Protein AF-A0A2V9QEN9-F1 (afdb_monomer)

Foldseek 3Di:
DLLPLVCLQCCVPQVDSPLQSCCCPVVVDHPPDADDPVCQVVLVVCVVVVHDCVSCPSVVVRVVVSVVSSVVVSVSLVVCLVPVVPDDLQLSNLLSNLVVCVVVVVLVSSLVSLVSSLVSDDDPVSNLVSLLVNLVSCVVVVNNVSNLVSLVVNAAPDPSNLVSLVVNLVCCVPPVVNLVVSLVSLVVSLVRLVVCVVVVVDDPVVSVVSNVVSVVSNVVSVVVVVVVVVVVVVVVVVD

Secondary structure (DSSP, 8-state):
--HHHHHHHHHHHHS---HHHHIIIII-----S---GGGHHHHHHHHHTT--GGGGHHHHHHHHHHHHHHHHHHHHHHHHHHSGGG--S-HHHHHHHHHHHHHTT-HHHHHHHHHHHHHT---HHHHHHHHHHHHHHHHHHT-HHHHHHHHHHT-SSSHHHHHHHHHHHHHIIIII--HHHHHHHHHHHHHHHHHHHHHT-S-HHHHHHHHHHHHHHHHHHHHHHHHHHHHHHHHHT--

Radius of gyration: 26.68 Å; Cα contacts (8 Å, |Δi|>4): 229; chains: 1; bounding box: 71×38×79 Å

pLDDT: mean 90.36, std 11.1, range [43.31, 98.31]

Solvent-accessible surface area (backbone atoms only — not comparable to full-atom values): 13056 Å² total; per-residue (Å²): 121,82,57,57,63,53,40,63,32,41,28,88,73,61,73,53,67,51,69,68,56,42,33,36,77,75,71,67,45,82,81,76,90,70,78,60,72,85,49,48,63,56,48,51,51,43,36,76,74,72,41,66,70,74,65,43,50,62,54,52,51,50,51,51,50,48,54,51,50,51,53,52,51,48,51,50,52,52,50,48,67,72,45,54,89,75,53,74,76,53,19,56,56,37,42,18,49,16,53,51,31,44,76,71,64,40,51,72,61,14,42,55,28,31,54,53,12,55,75,47,61,47,61,69,72,56,34,52,54,41,46,55,51,40,24,52,51,29,46,74,72,66,39,50,67,64,18,46,55,46,27,64,75,40,51,58,96,42,77,65,9,52,54,20,36,53,51,49,23,49,38,24,48,69,71,74,61,36,52,68,61,16,46,51,38,43,48,52,50,51,51,48,52,53,50,33,51,75,76,61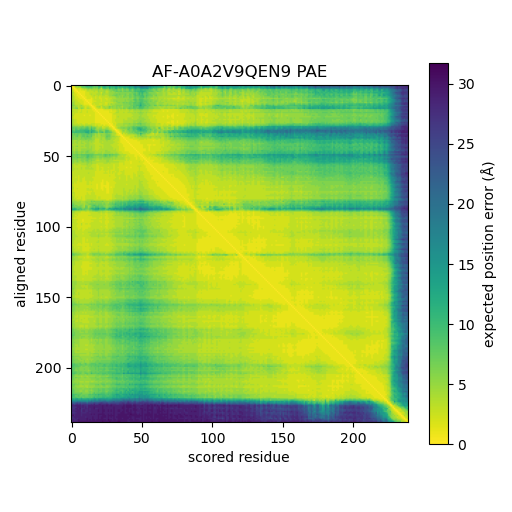,80,42,58,72,66,65,48,52,58,54,48,57,53,44,51,56,50,48,57,53,48,52,56,60,60,52,49,60,56,53,54,54,52,54,58,62,75,74,109

Structure (mmCIF, N/CA/C/O backbone):
data_AF-A0A2V9QEN9-F1
#
_entry.id   AF-A0A2V9QEN9-F1
#
loop_
_atom_site.group_PDB
_atom_site.id
_atom_site.type_symbol
_atom_site.label_atom_id
_atom_site.label_alt_id
_atom_site.label_comp_id
_atom_site.label_asym_id
_atom_site.label_entity_id
_atom_site.label_seq_id
_atom_site.pdbx_PDB_ins_code
_atom_site.Cartn_x
_atom_site.Cartn_y
_atom_site.Cartn_z
_atom_site.occupancy
_atom_site.B_iso_or_equiv
_atom_site.auth_seq_id
_atom_site.auth_comp_id
_atom_site.auth_asym_id
_atom_site.auth_atom_id
_atom_site.pdbx_PDB_model_num
ATOM 1 N N . ASP A 1 1 ? 5.363 10.333 -16.452 1.00 66.06 1 ASP A N 1
ATOM 2 C CA . ASP A 1 1 ? 6.230 9.177 -16.144 1.00 66.06 1 ASP A CA 1
ATOM 3 C C . ASP A 1 1 ? 5.424 7.886 -16.320 1.00 66.06 1 ASP A C 1
ATOM 5 O O . ASP A 1 1 ? 4.530 7.631 -15.518 1.00 66.06 1 ASP A O 1
ATOM 9 N N . PHE A 1 2 ? 5.704 7.109 -17.376 1.00 69.75 2 PHE A N 1
ATOM 10 C CA . PHE A 1 2 ? 5.068 5.804 -17.638 1.00 69.75 2 PHE A CA 1
ATOM 11 C C . PHE A 1 2 ? 5.650 4.663 -16.788 1.00 69.75 2 PHE A C 1
ATOM 13 O O . PHE A 1 2 ? 5.010 3.625 -16.641 1.00 69.75 2 PHE A O 1
ATOM 20 N N . LEU A 1 3 ? 6.820 4.851 -16.164 1.00 78.81 3 LEU A N 1
ATOM 21 C CA . LEU A 1 3 ? 7.368 3.872 -15.223 1.00 78.81 3 LEU A CA 1
ATOM 22 C C . LEU A 1 3 ? 6.606 3.890 -13.908 1.00 78.81 3 LEU A C 1
ATOM 24 O O . LEU A 1 3 ? 6.498 2.855 -13.264 1.00 78.81 3 LEU A O 1
ATOM 28 N N . HIS A 1 4 ? 6.066 5.034 -13.487 1.00 81.75 4 HIS A N 1
ATOM 29 C CA . HIS A 1 4 ? 5.450 5.166 -12.167 1.00 81.75 4 HIS A CA 1
ATOM 30 C C . HIS A 1 4 ? 4.358 4.105 -11.869 1.00 81.75 4 HIS A C 1
ATOM 32 O O . HIS A 1 4 ? 4.410 3.507 -10.788 1.00 81.75 4 HIS A O 1
ATOM 38 N N . PRO A 1 5 ? 3.414 3.785 -12.780 1.00 80.69 5 PRO A N 1
ATOM 39 C CA . PRO A 1 5 ? 2.504 2.647 -12.611 1.00 80.69 5 PRO A CA 1
ATOM 40 C C . PRO A 1 5 ? 3.223 1.297 -12.468 1.00 80.69 5 PRO A C 1
ATOM 42 O O . PRO A 1 5 ? 2.921 0.555 -11.537 1.00 80.69 5 PRO A O 1
ATOM 45 N N . ALA A 1 6 ? 4.224 1.017 -13.310 1.00 85.31 6 ALA A N 1
ATOM 46 C CA . ALA A 1 6 ? 5.015 -0.215 -13.253 1.00 85.31 6 ALA A CA 1
ATOM 47 C C . ALA A 1 6 ? 5.768 -0.358 -11.920 1.00 85.31 6 ALA A C 1
ATOM 49 O O . ALA A 1 6 ? 5.744 -1.417 -11.294 1.00 85.31 6 ALA A O 1
ATOM 50 N N . ARG A 1 7 ? 6.374 0.732 -11.423 1.00 84.19 7 ARG A N 1
ATOM 51 C CA . ARG A 1 7 ? 7.054 0.750 -10.118 1.00 84.19 7 ARG A CA 1
ATOM 52 C C . ARG A 1 7 ? 6.078 0.442 -8.989 1.00 84.19 7 ARG A C 1
ATOM 54 O O . ARG A 1 7 ? 6.399 -0.323 -8.088 1.00 84.19 7 ARG A O 1
ATOM 61 N N . ASN A 1 8 ? 4.885 1.031 -9.026 1.00 80.00 8 ASN A N 1
ATOM 62 C CA . ASN A 1 8 ? 3.869 0.766 -8.011 1.00 80.00 8 ASN A CA 1
ATOM 63 C C . ASN A 1 8 ? 3.384 -0.684 -8.041 1.00 80.00 8 ASN A C 1
ATOM 65 O O . ASN A 1 8 ? 3.059 -1.220 -6.987 1.00 80.00 8 ASN A O 1
ATOM 69 N N . LEU A 1 9 ? 3.345 -1.313 -9.212 1.00 87.88 9 LEU A N 1
ATOM 70 C CA . LEU A 1 9 ? 2.851 -2.675 -9.363 1.00 87.88 9 LEU A CA 1
ATOM 71 C C . LEU A 1 9 ? 3.910 -3.703 -8.935 1.00 87.88 9 LEU A C 1
ATOM 73 O O . LEU A 1 9 ? 3.655 -4.505 -8.042 1.00 87.88 9 LEU A O 1
ATOM 77 N N . TRP A 1 10 ? 5.124 -3.623 -9.486 1.00 90.50 10 TRP A N 1
ATOM 78 C CA . TRP A 1 10 ? 6.109 -4.706 -9.373 1.00 90.50 10 TRP A CA 1
ATOM 79 C C . TRP A 1 10 ? 7.273 -4.457 -8.410 1.00 90.50 10 TRP A C 1
ATOM 81 O O . TRP A 1 10 ? 8.019 -5.394 -8.136 1.00 90.50 10 TRP A O 1
ATOM 91 N N . ARG A 1 11 ? 7.445 -3.257 -7.830 1.00 89.44 11 ARG A N 1
ATOM 92 C CA . ARG A 1 11 ? 8.584 -2.982 -6.921 1.00 89.44 11 ARG A CA 1
ATOM 93 C C . ARG A 1 11 ? 8.685 -3.970 -5.761 1.00 89.44 11 ARG A C 1
ATOM 95 O O . ARG A 1 11 ? 9.787 -4.367 -5.409 1.00 89.44 11 ARG A O 1
ATOM 102 N N . LEU A 1 12 ? 7.556 -4.336 -5.152 1.00 87.19 12 LEU A N 1
ATOM 103 C CA . LEU A 1 12 ? 7.544 -5.267 -4.017 1.00 87.19 12 LEU A CA 1
ATOM 104 C C . LEU A 1 12 ? 7.879 -6.703 -4.434 1.00 87.19 12 LEU A C 1
ATOM 106 O O . LEU A 1 12 ? 8.408 -7.452 -3.625 1.00 87.19 12 LEU A O 1
ATOM 110 N N . ARG A 1 13 ? 7.594 -7.063 -5.689 1.00 86.50 13 ARG A N 1
ATOM 111 C CA . ARG A 1 13 ? 7.860 -8.389 -6.251 1.00 86.50 13 ARG A CA 1
ATOM 112 C C . ARG A 1 13 ? 9.299 -8.532 -6.749 1.00 86.50 13 ARG A C 1
ATOM 114 O O . ARG A 1 13 ? 9.907 -9.570 -6.539 1.00 86.50 13 ARG A O 1
ATOM 121 N N . LEU A 1 14 ? 9.832 -7.506 -7.413 1.00 88.00 14 LEU A N 1
ATOM 122 C CA . LEU A 1 14 ? 11.117 -7.578 -8.121 1.00 88.00 14 LEU A CA 1
ATOM 123 C C . LEU A 1 14 ? 12.277 -6.904 -7.375 1.00 88.00 14 LEU A C 1
ATOM 125 O O . LEU A 1 14 ? 13.433 -7.109 -7.731 1.00 88.00 14 LEU A O 1
ATOM 129 N N . GLY A 1 15 ? 12.000 -6.043 -6.389 1.00 85.69 15 GLY A N 1
ATOM 130 C CA . GLY A 1 15 ? 12.999 -5.241 -5.668 1.00 85.69 15 GLY A CA 1
ATOM 131 C C . GLY A 1 15 ? 13.594 -4.091 -6.495 1.00 85.69 15 GLY A C 1
ATOM 132 O O . GLY A 1 15 ? 13.713 -2.967 -6.003 1.00 85.69 15 GLY A O 1
ATOM 133 N N . SER A 1 16 ? 13.902 -4.338 -7.770 1.00 85.12 16 SER A N 1
ATOM 134 C CA . SER A 1 16 ? 14.355 -3.348 -8.746 1.00 85.12 16 SER A CA 1
ATOM 135 C C . SER A 1 16 ? 13.215 -2.861 -9.639 1.00 85.12 16 SER A C 1
ATOM 137 O O . SER A 1 16 ? 12.301 -3.596 -9.999 1.00 85.12 16 SER A O 1
ATOM 139 N N . VAL A 1 17 ? 13.295 -1.587 -10.013 1.00 85.44 17 VAL A N 1
ATOM 140 C CA . VAL A 1 17 ? 12.342 -0.897 -10.897 1.00 85.44 17 VAL A CA 1
ATOM 141 C C . VAL A 1 17 ? 13.044 -0.173 -12.046 1.00 85.44 17 VAL A C 1
ATOM 143 O O . VAL A 1 17 ? 12.523 0.800 -12.600 1.00 85.44 17 VAL A O 1
ATOM 146 N N . ARG A 1 18 ? 14.267 -0.612 -12.362 1.00 88.81 18 ARG A N 1
ATOM 147 C CA . ARG A 1 18 ? 14.958 -0.214 -13.590 1.00 88.81 18 ARG A CA 1
ATOM 148 C C . ARG A 1 18 ? 14.179 -0.779 -14.776 1.00 88.81 18 ARG A C 1
ATOM 150 O O . ARG A 1 18 ? 13.649 -1.883 -14.673 1.00 88.81 18 ARG A O 1
ATOM 157 N N . LEU A 1 19 ? 14.101 -0.026 -15.873 1.00 89.94 19 LEU A N 1
ATOM 158 C CA . LEU A 1 19 ? 13.325 -0.434 -17.046 1.00 89.94 19 LEU A CA 1
ATOM 159 C C . LEU A 1 19 ? 13.796 -1.795 -17.579 1.00 89.94 19 LEU A C 1
ATOM 161 O O . LEU A 1 19 ? 12.969 -2.683 -17.733 1.00 89.94 19 LEU A O 1
ATOM 165 N N . SER A 1 20 ? 15.111 -1.997 -17.682 1.00 88.94 20 SER A N 1
ATOM 166 C CA . SER A 1 20 ? 15.713 -3.273 -18.087 1.00 88.94 20 SER A CA 1
ATOM 167 C C . SER A 1 20 ? 15.327 -4.456 -17.192 1.00 88.94 20 SER A C 1
ATOM 169 O O . SER A 1 20 ? 15.066 -5.551 -17.682 1.00 88.94 20 SER A O 1
ATOM 171 N N . GLU A 1 21 ? 15.244 -4.250 -15.875 1.00 90.44 21 GLU A N 1
ATOM 172 C CA . GLU A 1 21 ? 14.831 -5.303 -14.937 1.00 90.44 21 GLU A CA 1
ATOM 173 C C . GLU A 1 21 ? 13.336 -5.607 -15.049 1.00 90.44 21 GLU A C 1
ATOM 175 O O . GLU A 1 21 ? 12.937 -6.769 -14.971 1.00 90.44 21 GLU A O 1
ATOM 180 N N . LEU A 1 22 ? 12.508 -4.582 -15.262 1.00 92.00 22 LEU A N 1
ATOM 181 C CA . LEU A 1 22 ? 11.081 -4.764 -15.521 1.00 92.00 22 LEU A CA 1
ATOM 182 C C . LEU A 1 22 ? 10.863 -5.517 -16.832 1.00 92.00 22 LEU A C 1
ATOM 184 O O . LEU A 1 22 ? 10.073 -6.448 -16.876 1.00 92.00 22 LEU A O 1
ATOM 188 N N . GLU A 1 23 ? 11.582 -5.167 -17.887 1.00 93.00 23 GLU A N 1
ATOM 189 C CA . GLU A 1 23 ? 11.502 -5.851 -19.175 1.00 93.00 23 GLU A CA 1
ATOM 190 C C . GLU A 1 23 ? 11.910 -7.314 -19.085 1.00 93.00 23 GLU A C 1
ATOM 192 O O . GLU A 1 23 ? 11.173 -8.174 -19.566 1.00 93.00 23 GLU A O 1
ATOM 197 N N . ARG A 1 24 ? 13.010 -7.618 -18.391 1.00 92.25 24 ARG A N 1
ATOM 198 C CA . ARG A 1 24 ? 13.452 -9.000 -18.189 1.00 92.25 24 ARG A CA 1
ATOM 199 C C . ARG A 1 24 ? 12.407 -9.835 -17.459 1.00 92.25 24 ARG A C 1
ATOM 201 O O . ARG A 1 24 ? 12.068 -10.921 -17.912 1.00 92.25 24 ARG A O 1
ATOM 208 N N . HIS A 1 25 ? 11.878 -9.334 -16.346 1.00 91.12 25 HIS A N 1
ATOM 209 C CA . HIS A 1 25 ? 11.022 -10.137 -15.468 1.00 91.12 25 HIS A CA 1
ATOM 210 C C . HIS A 1 25 ? 9.533 -10.093 -15.827 1.00 91.12 25 HIS A C 1
ATOM 212 O O . HIS A 1 25 ? 8.798 -11.016 -15.483 1.00 91.12 25 HIS A O 1
ATOM 218 N N . VAL A 1 26 ? 9.069 -9.028 -16.485 1.00 91.44 26 VAL A N 1
ATOM 219 C CA . VAL A 1 26 ? 7.651 -8.836 -16.837 1.00 91.44 26 VAL A CA 1
ATOM 220 C C . VAL A 1 26 ? 7.387 -9.162 -18.303 1.00 91.44 26 VAL A C 1
ATOM 222 O O . VAL A 1 26 ? 6.338 -9.726 -18.610 1.00 91.44 26 VAL A O 1
ATOM 225 N N . LEU A 1 27 ? 8.305 -8.802 -19.206 1.00 92.31 27 LEU A N 1
ATOM 226 C CA . LEU A 1 27 ? 8.155 -9.019 -20.651 1.00 92.31 27 LEU A CA 1
ATOM 227 C C . LEU A 1 27 ? 9.007 -10.184 -21.178 1.00 92.31 27 LEU A C 1
ATOM 229 O O . LEU A 1 27 ? 8.802 -10.610 -22.312 1.00 92.31 27 LEU A O 1
ATOM 233 N N . GLY A 1 28 ? 9.944 -10.705 -20.379 1.00 92.94 28 GLY A N 1
ATOM 234 C CA . GLY A 1 28 ? 10.870 -11.757 -20.804 1.00 92.94 28 GLY A CA 1
ATOM 235 C C . GLY A 1 28 ? 11.947 -11.269 -21.775 1.00 92.94 28 GLY A C 1
ATOM 236 O O . GLY A 1 28 ? 12.515 -12.075 -22.504 1.00 92.94 28 GLY A O 1
ATOM 237 N N . TRP A 1 29 ? 12.199 -9.959 -21.844 1.00 92.75 29 TRP A N 1
ATOM 238 C CA . TRP A 1 29 ? 13.150 -9.380 -22.795 1.00 92.75 29 TRP A CA 1
ATOM 239 C C . TRP A 1 29 ? 14.542 -9.264 -22.178 1.00 92.75 29 TRP A C 1
ATOM 241 O O . TRP A 1 29 ? 14.702 -8.675 -21.110 1.00 92.75 29 TRP A O 1
ATOM 251 N N . ASP A 1 30 ? 15.559 -9.762 -22.881 1.00 87.06 30 ASP A N 1
ATOM 252 C CA . ASP A 1 30 ? 16.956 -9.503 -22.542 1.00 87.06 30 ASP A CA 1
ATOM 253 C C . ASP A 1 30 ? 17.579 -8.564 -23.574 1.00 87.06 30 ASP A C 1
ATOM 255 O O . ASP A 1 30 ? 17.656 -8.871 -24.763 1.00 87.06 30 ASP A O 1
ATOM 259 N N . ARG A 1 31 ? 17.986 -7.385 -23.105 1.00 80.81 31 ARG A N 1
ATOM 260 C CA . ARG A 1 31 ? 18.560 -6.329 -23.943 1.00 80.81 31 ARG A CA 1
ATOM 261 C C . ARG A 1 31 ? 20.064 -6.497 -24.168 1.00 80.81 31 ARG A C 1
ATOM 263 O O . ARG A 1 31 ? 20.617 -5.806 -25.017 1.00 80.81 31 ARG A O 1
ATOM 270 N N . GLY A 1 32 ? 20.728 -7.383 -23.419 1.00 80.12 32 GLY A N 1
ATOM 271 C CA . GLY A 1 32 ? 22.185 -7.498 -23.438 1.00 80.12 32 GLY A CA 1
ATOM 272 C C . GLY A 1 32 ? 22.886 -6.245 -22.894 1.00 80.12 32 GLY A C 1
ATOM 273 O O . GLY A 1 32 ? 22.376 -5.569 -21.998 1.00 80.12 32 GLY A O 1
ATOM 274 N N . ALA A 1 33 ? 24.085 -5.958 -23.409 1.00 76.44 33 ALA A N 1
ATOM 275 C CA . ALA A 1 33 ? 24.862 -4.786 -23.014 1.00 76.44 33 ALA A CA 1
ATOM 276 C C . ALA A 1 33 ? 24.276 -3.508 -23.637 1.00 76.44 33 ALA A C 1
ATOM 278 O O . ALA A 1 33 ? 24.245 -3.365 -24.857 1.00 76.44 33 ALA A O 1
ATOM 279 N N . ASP A 1 34 ? 23.841 -2.582 -22.784 1.00 77.75 34 ASP A N 1
ATOM 280 C CA . ASP A 1 34 ? 23.265 -1.296 -23.181 1.00 77.75 34 ASP A CA 1
ATOM 281 C C . ASP A 1 34 ? 24.248 -0.143 -22.918 1.00 77.75 34 ASP A C 1
ATOM 283 O O . ASP A 1 34 ? 25.192 -0.261 -22.126 1.00 77.75 34 ASP A O 1
ATOM 287 N N . LEU A 1 35 ? 24.009 0.995 -23.568 1.00 83.56 35 LEU A N 1
ATOM 288 C CA . LEU A 1 35 ? 24.710 2.240 -23.302 1.00 83.56 35 L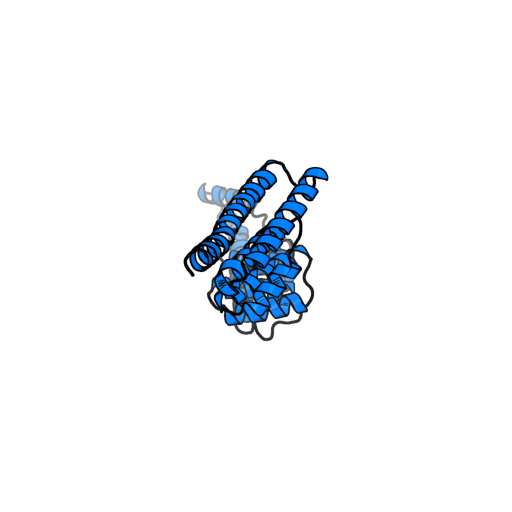EU A CA 1
ATOM 289 C C . LEU A 1 35 ? 24.492 2.644 -21.837 1.00 83.56 35 LEU A C 1
ATOM 291 O O . LEU A 1 35 ? 23.360 2.799 -21.376 1.00 83.56 35 LEU A O 1
ATOM 295 N N . LEU A 1 36 ? 25.579 2.867 -21.094 1.00 84.06 36 LEU A N 1
ATOM 296 C CA . LEU A 1 36 ? 25.477 3.384 -19.731 1.00 84.06 36 LEU A CA 1
ATOM 297 C C . LEU A 1 36 ? 24.812 4.762 -19.768 1.00 84.06 36 LEU A C 1
ATOM 299 O O . LEU A 1 36 ? 25.378 5.707 -20.317 1.00 84.06 36 LEU A O 1
ATOM 303 N N . SER A 1 37 ? 23.643 4.902 -19.136 1.00 82.88 37 SER A N 1
ATOM 304 C CA . SER A 1 37 ? 22.848 6.137 -19.204 1.00 82.88 37 SER A CA 1
ATOM 305 C C . SER A 1 37 ? 23.612 7.381 -18.729 1.00 82.88 37 SER A C 1
ATOM 307 O O . SER A 1 37 ? 23.331 8.487 -19.179 1.00 82.88 37 SER A O 1
ATOM 309 N N . GLY A 1 38 ? 24.623 7.213 -17.865 1.00 88.44 38 GLY A N 1
ATOM 310 C CA . GLY A 1 38 ? 25.515 8.294 -17.430 1.00 88.44 38 GLY A CA 1
ATOM 311 C C . GLY A 1 38 ? 26.416 8.870 -18.532 1.00 88.44 38 GLY A C 1
ATOM 312 O O . GLY A 1 38 ? 26.899 9.986 -18.382 1.00 88.44 38 GLY A O 1
ATOM 313 N N . MET A 1 39 ? 26.617 8.154 -19.643 1.00 91.81 39 MET A N 1
ATOM 314 C CA . MET A 1 39 ? 27.390 8.632 -20.798 1.00 91.81 39 MET A CA 1
ATOM 315 C C . MET A 1 39 ? 26.545 9.464 -21.769 1.00 91.81 39 MET A C 1
ATOM 317 O O . MET A 1 39 ? 27.097 10.257 -22.528 1.00 91.81 39 MET A O 1
ATOM 321 N N . ILE A 1 40 ? 25.213 9.328 -21.727 1.00 93.25 40 ILE A N 1
ATOM 322 C CA . ILE A 1 40 ? 24.292 10.018 -22.643 1.00 93.25 40 ILE A CA 1
ATOM 323 C C . ILE A 1 40 ? 24.490 11.545 -22.630 1.00 93.25 40 ILE A C 1
ATOM 325 O O . ILE A 1 40 ? 24.593 12.116 -23.717 1.00 93.25 40 ILE A O 1
ATOM 329 N N . PRO A 1 41 ? 24.594 12.232 -21.468 1.00 94.69 41 PRO A N 1
ATOM 330 C CA . PRO A 1 41 ? 24.775 13.682 -21.456 1.00 94.69 41 PRO A CA 1
ATOM 331 C C . PRO A 1 41 ? 26.061 14.125 -22.154 1.00 94.69 41 PRO A C 1
ATOM 333 O O . PRO A 1 41 ? 26.036 15.078 -22.926 1.00 94.69 41 PRO A O 1
ATOM 336 N N . GLN A 1 42 ? 27.169 13.417 -21.918 1.00 95.19 42 GLN A N 1
ATOM 337 C CA . GLN A 1 42 ? 28.453 13.754 -22.526 1.00 95.19 42 GLN A CA 1
ATOM 338 C C . GLN A 1 42 ? 28.410 13.561 -24.046 1.00 95.19 42 GLN A C 1
ATOM 340 O O . GLN A 1 42 ? 28.746 14.488 -24.774 1.00 95.19 42 GLN A O 1
ATOM 345 N N . ILE A 1 43 ? 27.894 12.419 -24.516 1.00 94.62 43 ILE A N 1
ATOM 346 C CA . ILE A 1 43 ? 27.730 12.124 -25.950 1.00 94.62 43 ILE A CA 1
ATOM 347 C C . ILE A 1 43 ? 26.878 13.201 -26.639 1.00 94.62 43 ILE A C 1
ATOM 349 O O . ILE A 1 43 ? 27.200 13.661 -27.735 1.00 94.62 43 ILE A O 1
ATOM 353 N N . TYR A 1 44 ? 25.803 13.640 -25.983 1.00 94.62 44 TYR A N 1
ATOM 354 C CA . TYR A 1 44 ? 24.955 14.707 -26.499 1.00 94.62 44 TYR A CA 1
ATOM 355 C C . TYR A 1 44 ? 25.680 16.062 -26.542 1.00 94.62 44 TYR A C 1
ATOM 357 O O . TYR A 1 44 ? 25.587 16.777 -27.540 1.00 94.62 44 TYR A O 1
ATOM 365 N N . PHE A 1 45 ? 26.426 16.426 -25.492 1.00 96.12 45 PHE A N 1
ATOM 366 C CA . PHE A 1 45 ? 27.194 17.675 -25.474 1.00 96.12 45 PHE A CA 1
ATOM 367 C C . PHE A 1 45 ? 28.307 17.702 -26.518 1.00 96.12 45 PHE A C 1
ATOM 369 O O . PHE A 1 45 ? 28.540 18.755 -27.111 1.00 96.12 45 PHE A O 1
ATOM 376 N N . ASP A 1 46 ? 28.966 16.572 -26.759 1.00 95.81 46 ASP A N 1
ATOM 377 C CA . ASP A 1 46 ? 30.001 16.465 -27.783 1.00 95.81 46 ASP A CA 1
ATOM 378 C C . ASP A 1 46 ? 29.414 16.725 -29.174 1.00 95.81 46 ASP A C 1
ATOM 380 O O . ASP A 1 46 ? 29.970 17.520 -29.931 1.00 95.81 46 ASP A O 1
ATOM 384 N N . TYR A 1 47 ? 28.234 16.172 -29.473 1.00 96.06 47 TYR A N 1
ATOM 385 C CA . TYR A 1 47 ? 27.505 16.479 -30.705 1.00 96.06 47 TYR A CA 1
ATOM 386 C C . TYR A 1 47 ? 27.138 17.969 -30.822 1.00 96.06 47 TYR A C 1
ATOM 388 O O . TYR A 1 47 ? 27.433 18.603 -31.834 1.00 96.06 47 TYR A O 1
ATOM 396 N N . VAL A 1 48 ? 26.550 18.568 -29.778 1.00 96.38 48 VAL A N 1
ATOM 397 C CA . VAL A 1 48 ? 26.141 19.991 -29.793 1.00 96.38 48 VAL A CA 1
ATOM 398 C C . VAL A 1 48 ? 27.333 20.939 -29.984 1.00 96.38 48 VAL A C 1
ATOM 400 O O . VAL A 1 48 ? 27.176 22.023 -30.542 1.00 96.38 48 VAL A O 1
ATOM 403 N N . ARG A 1 49 ? 28.538 20.536 -29.567 1.00 97.25 49 ARG A N 1
ATOM 404 C CA . ARG A 1 49 ? 29.785 21.294 -29.768 1.00 97.25 49 ARG A CA 1
ATOM 405 C C . ARG A 1 49 ? 30.420 21.094 -31.151 1.00 97.25 49 ARG A C 1
ATOM 407 O O . ARG A 1 49 ? 31.531 21.569 -31.370 1.00 97.25 49 ARG A O 1
ATOM 414 N N . GLY A 1 50 ? 29.731 20.429 -32.078 1.00 96.38 50 GLY A N 1
ATOM 415 C CA . GLY A 1 50 ? 30.204 20.183 -33.443 1.00 96.38 50 GLY A CA 1
ATOM 416 C C . GLY A 1 50 ? 30.879 18.825 -33.638 1.00 96.38 50 GLY A C 1
ATOM 417 O O . GLY A 1 50 ? 31.536 18.618 -34.656 1.00 96.38 50 GLY A O 1
ATOM 418 N N . GLY A 1 51 ? 30.741 17.907 -32.678 1.00 95.00 51 GLY A N 1
ATOM 419 C CA . GLY A 1 51 ? 31.183 16.525 -32.827 1.00 95.00 51 GLY A CA 1
ATOM 420 C C . GLY A 1 51 ? 30.389 15.752 -33.894 1.00 95.00 51 GLY A C 1
ATOM 421 O O . GLY A 1 51 ? 29.285 16.156 -34.272 1.00 95.00 51 GLY A O 1
ATOM 422 N N . PRO A 1 52 ? 30.935 14.624 -34.381 1.00 94.69 52 PRO A N 1
ATOM 423 C CA . PRO A 1 52 ? 30.312 13.817 -35.427 1.00 94.69 52 PRO A CA 1
ATOM 424 C C . PRO A 1 52 ? 28.944 13.247 -34.991 1.00 94.69 52 PRO A C 1
ATOM 426 O O . PRO A 1 52 ? 28.826 12.734 -33.871 1.00 94.69 52 PRO A O 1
ATOM 429 N N . PRO A 1 53 ? 27.902 13.292 -35.849 1.00 94.12 53 PRO A N 1
ATOM 430 C CA . PRO A 1 53 ? 26.565 12.782 -35.526 1.00 94.12 53 PRO A CA 1
ATOM 431 C C . PRO A 1 53 ? 26.530 11.271 -35.263 1.00 94.12 53 PRO A C 1
ATOM 433 O O . PRO A 1 53 ? 25.635 10.792 -34.569 1.00 94.12 53 PRO A O 1
ATOM 436 N N . GLU A 1 54 ? 27.503 10.511 -35.765 1.00 95.25 54 GLU A N 1
ATOM 437 C CA . GLU A 1 54 ? 27.621 9.062 -35.575 1.00 95.25 54 GLU A CA 1
ATOM 438 C C . GLU A 1 54 ? 27.689 8.683 -34.088 1.00 95.25 54 GLU A C 1
ATOM 440 O O . GLU A 1 54 ? 27.166 7.641 -33.687 1.00 95.25 54 GLU A O 1
ATOM 445 N N . GLY A 1 55 ? 28.250 9.564 -33.249 1.00 91.50 55 GLY A N 1
ATOM 446 C CA . GLY A 1 55 ? 28.286 9.387 -31.797 1.00 91.50 55 GLY A CA 1
ATOM 447 C C . GLY A 1 55 ? 26.897 9.313 -31.149 1.00 91.50 55 GLY A C 1
ATOM 448 O O . GLY A 1 55 ? 26.758 8.703 -30.092 1.00 91.50 55 GLY A O 1
ATOM 449 N N . LEU A 1 56 ? 25.852 9.864 -31.783 1.00 94.50 56 LEU A N 1
ATOM 450 C CA . LEU A 1 56 ? 24.477 9.815 -31.273 1.00 94.50 56 LEU A CA 1
ATOM 451 C C . LEU A 1 56 ? 23.763 8.488 -31.544 1.00 94.50 56 LEU A C 1
ATOM 453 O O . LEU A 1 56 ? 22.768 8.203 -30.877 1.00 94.50 56 LEU A O 1
ATOM 457 N N . VAL A 1 57 ? 24.222 7.673 -32.498 1.00 93.25 57 VAL A N 1
ATOM 458 C CA . VAL A 1 57 ? 23.514 6.441 -32.896 1.00 93.25 57 VAL A CA 1
ATOM 459 C C . VAL A 1 57 ? 23.239 5.511 -31.699 1.00 93.25 57 VAL A C 1
ATOM 461 O O . VAL A 1 57 ? 22.090 5.087 -31.543 1.00 93.25 57 VAL A O 1
ATOM 464 N N . PRO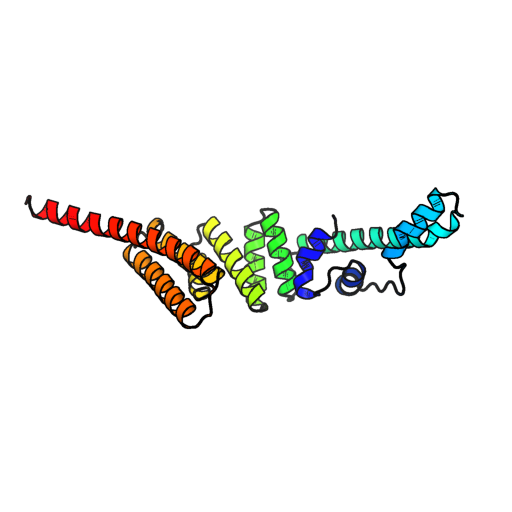 A 1 58 ? 24.197 5.247 -30.785 1.00 91.25 58 PRO A N 1
ATOM 465 C CA . PRO A 1 58 ? 23.931 4.457 -29.580 1.00 91.25 58 PRO A CA 1
ATOM 466 C C . PRO A 1 58 ? 22.873 5.078 -28.655 1.00 91.25 58 PRO A C 1
ATOM 468 O O . PRO A 1 58 ? 22.059 4.352 -28.091 1.00 91.25 58 PRO A O 1
ATOM 471 N N . VAL A 1 59 ? 22.839 6.411 -28.528 1.00 93.25 59 VAL A N 1
ATOM 472 C CA . VAL A 1 59 ? 21.838 7.128 -27.713 1.00 93.25 59 VAL A CA 1
ATOM 473 C C . VAL A 1 59 ? 20.442 6.976 -28.316 1.00 93.25 59 VAL A C 1
ATOM 475 O O . VAL A 1 59 ? 19.474 6.726 -27.600 1.00 93.25 59 VAL A O 1
ATOM 478 N N . LEU A 1 60 ? 20.326 7.099 -29.640 1.00 92.44 60 LEU A N 1
ATOM 479 C CA . LEU A 1 60 ? 19.057 6.933 -30.349 1.00 92.44 60 LEU A CA 1
ATOM 480 C C . LEU A 1 60 ? 18.538 5.494 -30.248 1.00 92.44 60 LEU A C 1
ATOM 482 O O . LEU A 1 60 ? 17.348 5.297 -30.004 1.00 92.44 60 LEU A O 1
ATOM 486 N N . ASN A 1 61 ? 19.421 4.502 -30.377 1.00 91.00 61 ASN A N 1
ATOM 487 C CA . ASN A 1 61 ? 19.068 3.092 -30.213 1.00 91.00 61 ASN A CA 1
ATOM 488 C C . ASN A 1 61 ? 18.591 2.793 -28.785 1.00 91.00 61 ASN A C 1
ATOM 490 O O . ASN A 1 61 ? 17.531 2.190 -28.617 1.00 91.00 61 ASN A O 1
ATOM 494 N N . HIS A 1 62 ? 19.309 3.286 -27.770 1.00 91.31 62 HIS A N 1
ATOM 495 C CA . HIS A 1 62 ? 18.905 3.181 -26.365 1.00 91.31 62 HIS A CA 1
ATOM 496 C C . HIS A 1 62 ? 17.504 3.770 -26.135 1.00 91.31 62 HIS A C 1
ATOM 498 O O . HIS A 1 62 ? 16.600 3.089 -25.649 1.00 91.31 62 HIS A O 1
ATOM 504 N N . ASN A 1 63 ? 17.277 5.008 -26.587 1.00 90.69 63 ASN A N 1
ATOM 505 C CA . ASN A 1 63 ? 15.980 5.675 -26.457 1.00 90.69 63 ASN A CA 1
ATOM 506 C C . ASN A 1 63 ? 14.861 4.933 -27.205 1.00 90.69 63 ASN A C 1
ATOM 508 O O . ASN A 1 63 ? 13.733 4.854 -26.716 1.00 90.69 63 ASN A O 1
ATOM 512 N N . GLN A 1 64 ? 15.148 4.376 -28.387 1.00 92.12 64 GLN A N 1
ATOM 513 C CA . GLN A 1 64 ? 14.184 3.572 -29.137 1.00 92.12 64 GLN A CA 1
ATOM 514 C C . GLN A 1 64 ? 13.774 2.321 -28.348 1.00 92.12 64 GLN A C 1
ATOM 516 O O . GLN A 1 64 ? 12.583 1.999 -28.293 1.00 92.12 64 GLN A O 1
ATOM 521 N N . MET A 1 65 ? 14.736 1.620 -27.742 1.00 90.44 65 MET A N 1
ATOM 522 C CA . MET A 1 65 ? 14.457 0.455 -26.902 1.00 90.44 65 MET A CA 1
ATOM 523 C C . MET A 1 65 ? 13.630 0.853 -25.678 1.00 90.44 65 MET A C 1
ATOM 525 O O . MET A 1 65 ? 12.622 0.207 -25.402 1.00 90.44 65 MET A O 1
ATOM 529 N N . ASP A 1 66 ? 13.965 1.964 -25.020 1.00 91.50 66 ASP A N 1
ATOM 530 C CA . ASP A 1 66 ? 13.208 2.495 -23.884 1.00 91.50 66 ASP A CA 1
ATOM 531 C C . ASP A 1 66 ? 11.757 2.816 -24.228 1.00 91.50 66 ASP A C 1
ATOM 533 O O . ASP A 1 66 ? 10.846 2.388 -23.518 1.00 91.50 66 ASP A O 1
ATOM 537 N N . LEU A 1 67 ? 11.509 3.504 -25.343 1.00 92.44 67 LEU A N 1
ATOM 538 C CA . LEU A 1 67 ? 10.147 3.815 -25.776 1.00 92.44 67 LEU A CA 1
ATOM 539 C C . LEU A 1 67 ? 9.332 2.546 -26.060 1.00 92.44 67 LEU A C 1
ATOM 541 O O . LEU A 1 67 ? 8.174 2.456 -25.643 1.00 92.44 67 LEU A O 1
ATOM 545 N N . ARG A 1 68 ? 9.934 1.544 -26.714 1.00 92.69 68 ARG A N 1
ATOM 546 C CA . ARG A 1 68 ? 9.291 0.241 -26.954 1.00 92.69 68 ARG A CA 1
ATOM 547 C C . ARG A 1 68 ? 9.005 -0.495 -25.645 1.00 92.69 68 ARG A C 1
ATOM 549 O O . ARG A 1 68 ? 7.890 -0.981 -25.459 1.00 92.69 68 ARG A O 1
ATOM 556 N N . GLY A 1 69 ? 9.971 -0.515 -24.730 1.00 92.25 69 GLY A N 1
ATOM 557 C CA . GLY A 1 69 ? 9.849 -1.095 -23.395 1.00 92.25 69 GLY A CA 1
ATOM 558 C C . GLY A 1 69 ? 8.698 -0.497 -22.598 1.00 92.25 69 GLY A C 1
ATOM 559 O O . GLY A 1 69 ? 7.833 -1.210 -22.088 1.00 92.25 69 GLY A O 1
ATOM 560 N N . LEU A 1 70 ? 8.635 0.834 -22.541 1.00 93.62 70 LEU A N 1
ATOM 561 C CA . LEU A 1 70 ? 7.578 1.569 -21.847 1.00 93.62 70 LEU A CA 1
ATOM 562 C C . LEU A 1 70 ? 6.197 1.318 -22.456 1.00 93.62 70 LEU A C 1
ATOM 564 O O . LEU A 1 70 ? 5.229 1.141 -21.711 1.00 93.62 70 LEU A O 1
ATOM 568 N N . ALA A 1 71 ? 6.088 1.277 -23.786 1.00 93.56 71 ALA A N 1
ATOM 569 C CA . ALA A 1 71 ? 4.832 0.970 -24.467 1.00 93.56 71 ALA A CA 1
ATOM 570 C C . ALA A 1 71 ? 4.368 -0.471 -24.186 1.00 93.56 71 ALA A C 1
ATOM 572 O O . ALA A 1 71 ? 3.198 -0.698 -23.861 1.00 93.56 71 ALA A O 1
ATOM 573 N N . ALA A 1 72 ? 5.285 -1.440 -24.235 1.00 93.88 72 ALA A N 1
ATOM 574 C CA . ALA A 1 72 ? 4.987 -2.840 -23.950 1.00 93.88 72 ALA A CA 1
ATOM 575 C C . ALA A 1 72 ? 4.583 -3.056 -22.481 1.00 93.88 72 ALA A C 1
ATOM 577 O O . ALA A 1 72 ? 3.553 -3.676 -22.210 1.00 93.88 72 ALA A O 1
ATOM 578 N N . LEU A 1 73 ? 5.313 -2.464 -21.528 1.00 93.44 73 LEU A N 1
ATOM 579 C CA . LEU A 1 73 ? 4.946 -2.495 -20.108 1.00 93.44 73 LEU A CA 1
ATOM 580 C C . LEU A 1 73 ? 3.583 -1.845 -19.865 1.00 93.44 73 LEU A C 1
ATOM 582 O O . LEU A 1 73 ? 2.769 -2.387 -19.122 1.00 93.44 73 LEU A O 1
ATOM 586 N N . SER A 1 74 ? 3.302 -0.715 -20.515 1.00 92.38 74 SER A N 1
ATOM 587 C CA . SER A 1 74 ? 2.000 -0.050 -20.401 1.00 92.38 74 SER A CA 1
ATOM 588 C C . SER A 1 74 ? 0.873 -0.950 -20.905 1.00 92.38 74 SER A C 1
ATOM 590 O O . SER A 1 74 ? -0.140 -1.102 -20.227 1.00 92.38 74 SER A O 1
ATOM 592 N N . THR A 1 75 ? 1.075 -1.619 -22.041 1.00 92.94 75 THR A N 1
ATOM 593 C CA . THR A 1 75 ? 0.118 -2.590 -22.592 1.00 92.94 75 THR A CA 1
ATOM 594 C C . THR A 1 75 ? -0.102 -3.759 -21.632 1.00 92.94 75 THR A C 1
ATOM 596 O O . THR A 1 75 ? -1.243 -4.163 -21.395 1.00 92.94 75 THR A O 1
ATOM 599 N N . ARG A 1 76 ? 0.966 -4.262 -20.997 1.00 92.44 76 ARG A N 1
ATOM 600 C CA . ARG A 1 76 ? 0.863 -5.313 -19.978 1.00 92.44 76 ARG A CA 1
ATOM 601 C C . ARG A 1 76 ? 0.056 -4.855 -18.764 1.00 92.44 76 ARG A C 1
ATOM 603 O O . ARG A 1 76 ? -0.822 -5.592 -18.325 1.00 92.44 76 ARG A O 1
ATOM 610 N N . ILE A 1 77 ? 0.298 -3.645 -18.254 1.00 92.06 77 ILE A N 1
ATOM 611 C CA . ILE A 1 77 ? -0.472 -3.067 -17.138 1.00 92.06 77 ILE A CA 1
ATOM 612 C C . ILE A 1 77 ? -1.945 -2.918 -17.515 1.00 92.06 77 ILE A C 1
ATOM 614 O O . ILE A 1 77 ? -2.813 -3.293 -16.733 1.00 92.06 77 ILE A O 1
ATOM 618 N N . LEU A 1 78 ? -2.241 -2.394 -18.705 1.00 92.31 78 LEU A N 1
ATOM 619 C CA . LEU A 1 78 ? -3.618 -2.251 -19.179 1.00 92.31 78 LEU A CA 1
ATOM 620 C C . LEU A 1 78 ? -4.312 -3.606 -19.316 1.00 92.31 78 LEU A C 1
ATOM 622 O O . LEU A 1 78 ? -5.476 -3.719 -18.950 1.00 92.31 78 LEU A O 1
ATOM 626 N N . SER A 1 79 ? -3.595 -4.635 -19.765 1.00 92.12 79 SER A N 1
ATOM 627 C CA . SER A 1 79 ? -4.122 -6.002 -19.844 1.00 92.12 79 SER A CA 1
ATOM 628 C C . SER A 1 79 ? -4.439 -6.556 -18.451 1.00 92.12 79 SER A C 1
ATOM 630 O O . SER A 1 79 ? -5.551 -7.020 -18.221 1.00 92.12 79 SER A O 1
ATOM 632 N N . LEU A 1 80 ? -3.515 -6.414 -17.488 1.00 92.00 80 LEU A N 1
ATOM 633 C CA . LEU A 1 80 ? -3.734 -6.797 -16.084 1.00 92.00 80 LEU A CA 1
ATOM 634 C C . LEU A 1 80 ? -4.923 -6.058 -15.456 1.00 92.00 80 LEU A C 1
ATOM 636 O O . LEU A 1 80 ? -5.680 -6.636 -14.687 1.00 92.00 80 LEU A O 1
ATOM 640 N N . LEU A 1 81 ? -5.085 -4.773 -15.774 1.00 92.00 81 LEU A N 1
ATOM 641 C CA . LEU A 1 81 ? -6.206 -3.964 -15.302 1.00 92.00 81 LEU A CA 1
ATOM 642 C C . LEU A 1 81 ? -7.505 -4.255 -16.049 1.00 92.00 81 LEU A C 1
ATOM 644 O O . LEU A 1 81 ? -8.562 -3.916 -15.534 1.00 92.00 81 LEU A O 1
ATOM 648 N N . SER A 1 82 ? -7.470 -4.810 -17.254 1.00 91.75 82 SER A N 1
ATOM 649 C CA . SER A 1 82 ? -8.690 -5.169 -17.985 1.00 91.75 82 SER A CA 1
ATOM 650 C C . SER A 1 82 ? -9.235 -6.506 -17.494 1.00 91.75 82 SER A C 1
ATOM 652 O O . SER A 1 82 ? -10.444 -6.650 -17.384 1.00 91.75 82 SER A O 1
ATOM 654 N N . ASP A 1 83 ? -8.346 -7.416 -17.096 1.00 90.50 83 ASP A N 1
ATOM 655 C CA . ASP A 1 83 ? -8.666 -8.779 -16.664 1.00 90.50 83 ASP A CA 1
ATOM 656 C C . ASP A 1 83 ? -8.250 -9.044 -15.202 1.00 90.50 83 ASP A C 1
ATOM 658 O O . ASP A 1 83 ? -7.687 -10.083 -14.852 1.00 90.50 83 ASP A O 1
ATOM 662 N N . ALA A 1 84 ? -8.469 -8.059 -14.323 1.00 88.19 84 ALA A N 1
ATOM 663 C CA . ALA A 1 84 ? -7.981 -8.110 -12.943 1.00 88.19 84 ALA A CA 1
ATOM 664 C C . ALA A 1 84 ? -8.615 -9.262 -12.134 1.00 88.19 84 ALA A C 1
ATOM 666 O O . ALA A 1 84 ? -8.015 -9.830 -11.220 1.00 88.19 84 ALA A O 1
ATOM 667 N N . GLU A 1 85 ? -9.845 -9.621 -12.477 1.00 84.50 85 GLU A N 1
ATOM 668 C CA . GLU A 1 85 ? -10.635 -10.673 -11.852 1.00 84.50 85 GLU A CA 1
ATOM 669 C C . GLU A 1 85 ? -9.974 -12.050 -12.038 1.00 84.50 85 GLU A C 1
ATOM 671 O O . GLU A 1 85 ? -9.887 -12.838 -11.088 1.00 84.50 85 GLU A O 1
ATOM 676 N N . ASN A 1 86 ? -9.400 -12.285 -13.220 1.00 87.06 86 ASN A N 1
ATOM 677 C CA . ASN A 1 86 ? -8.759 -13.542 -13.603 1.00 87.06 86 ASN A CA 1
ATOM 678 C C . ASN A 1 86 ? -7.240 -13.537 -13.400 1.00 87.06 86 ASN A C 1
ATOM 680 O O . ASN A 1 86 ? -6.549 -14.439 -13.872 1.00 87.06 86 ASN A O 1
ATOM 684 N N . LEU A 1 87 ? -6.703 -12.558 -12.660 1.00 84.00 87 LEU A N 1
ATOM 685 C CA . LEU A 1 87 ? -5.289 -12.568 -12.287 1.00 84.00 87 LEU A CA 1
ATOM 686 C C . LEU A 1 87 ? -4.904 -13.897 -11.637 1.00 84.00 87 LEU A C 1
ATOM 688 O O . LEU A 1 87 ? -5.688 -14.483 -10.882 1.00 84.00 87 LEU A O 1
ATOM 692 N N . GLY A 1 88 ? -3.682 -14.343 -11.922 1.00 78.88 88 GLY A N 1
ATOM 693 C CA . GLY A 1 88 ? -3.120 -15.561 -11.351 1.00 78.88 88 GLY A CA 1
ATOM 694 C C . GLY A 1 88 ? -2.952 -15.501 -9.827 1.00 78.88 88 GLY A C 1
ATOM 695 O O . GLY A 1 88 ? -3.434 -14.599 -9.144 1.00 78.88 88 GLY A O 1
ATOM 696 N N . GLN A 1 89 ? -2.233 -16.482 -9.287 1.00 79.88 89 GLN A N 1
ATOM 697 C CA . GLN A 1 89 ? -2.051 -16.656 -7.840 1.00 79.88 89 GLN A CA 1
ATOM 698 C C . GLN A 1 89 ? -0.933 -15.784 -7.235 1.00 79.88 89 GLN A C 1
ATOM 700 O O . GLN A 1 89 ? -0.654 -15.891 -6.045 1.00 79.88 89 GLN A O 1
ATOM 705 N N . ASP A 1 90 ? -0.281 -14.919 -8.021 1.00 90.62 90 ASP A N 1
ATOM 706 C CA . ASP A 1 90 ? 0.765 -14.029 -7.506 1.00 90.62 90 ASP A CA 1
ATOM 707 C C . ASP A 1 90 ? 0.152 -12.930 -6.624 1.00 90.62 90 ASP A C 1
ATOM 709 O O . ASP A 1 90 ? -0.349 -11.908 -7.104 1.00 90.62 90 ASP A O 1
ATOM 713 N N . ALA A 1 91 ? 0.210 -13.145 -5.309 1.00 93.81 91 ALA A N 1
ATOM 714 C CA . ALA A 1 91 ? -0.373 -12.261 -4.308 1.00 93.81 91 ALA A CA 1
ATOM 715 C C . ALA A 1 91 ? 0.152 -10.818 -4.401 1.00 93.81 91 ALA A C 1
ATOM 717 O O . ALA A 1 91 ? -0.618 -9.869 -4.223 1.00 93.81 91 ALA A O 1
ATOM 718 N N . LEU A 1 92 ? 1.444 -10.630 -4.702 1.00 94.06 92 LEU A N 1
ATOM 719 C CA . LEU A 1 92 ? 2.063 -9.305 -4.790 1.00 94.06 92 LEU A CA 1
ATOM 720 C C . LEU A 1 92 ? 1.609 -8.555 -6.043 1.00 94.06 92 LEU A C 1
ATOM 722 O O . LEU A 1 92 ? 1.380 -7.346 -5.973 1.00 94.06 92 LEU A O 1
ATOM 726 N N . GLU A 1 93 ? 1.444 -9.257 -7.167 1.00 92.12 93 GLU A N 1
ATOM 727 C CA . GLU A 1 93 ? 0.884 -8.675 -8.389 1.00 92.12 93 GLU A CA 1
ATOM 728 C C . GLU A 1 93 ? -0.580 -8.263 -8.178 1.00 92.12 93 GLU A C 1
ATOM 730 O O . GLU A 1 93 ? -0.940 -7.116 -8.457 1.00 92.12 93 GLU A O 1
ATOM 735 N N . VAL A 1 94 ? -1.398 -9.136 -7.578 1.00 94.88 94 VAL A N 1
ATOM 736 C CA . VAL A 1 94 ? -2.801 -8.836 -7.240 1.00 94.88 94 VAL A CA 1
ATOM 737 C C . VAL A 1 94 ? -2.899 -7.638 -6.284 1.00 94.88 94 VAL A C 1
ATOM 739 O O . VAL A 1 94 ? -3.708 -6.736 -6.507 1.00 94.88 94 VAL A O 1
ATOM 742 N N . PHE A 1 95 ? -2.035 -7.562 -5.267 1.00 95.56 95 PHE A N 1
ATOM 743 C CA . PHE A 1 95 ? -1.944 -6.408 -4.364 1.00 95.56 95 PHE A CA 1
ATOM 744 C C . PHE A 1 95 ? -1.478 -5.122 -5.077 1.00 95.56 95 PHE A C 1
ATOM 746 O O . PHE A 1 95 ? -1.901 -4.007 -4.758 1.00 95.56 95 PHE A O 1
ATOM 753 N N . GLY A 1 96 ? -0.585 -5.240 -6.060 1.00 94.12 96 GLY A N 1
ATOM 754 C CA . GLY A 1 96 ? -0.191 -4.128 -6.922 1.00 94.12 96 GLY A CA 1
ATOM 755 C C . GLY A 1 96 ? -1.384 -3.567 -7.698 1.00 94.12 96 GLY A C 1
ATOM 756 O O . GLY A 1 96 ? -1.608 -2.352 -7.694 1.00 94.12 96 GLY A O 1
ATOM 757 N N . VAL A 1 97 ? -2.176 -4.452 -8.308 1.00 94.56 97 VAL A N 1
ATOM 758 C CA . VAL A 1 97 ? -3.364 -4.096 -9.094 1.00 94.56 97 VAL A CA 1
ATOM 759 C C . VAL A 1 97 ? -4.475 -3.520 -8.211 1.00 94.56 97 VAL A C 1
ATOM 761 O O . VAL A 1 97 ? -5.044 -2.486 -8.567 1.00 94.56 97 VAL A O 1
ATOM 764 N N . SER A 1 98 ? -4.730 -4.088 -7.025 1.00 95.44 98 SER A N 1
ATOM 765 C CA . SER A 1 98 ? -5.750 -3.576 -6.094 1.00 95.44 98 SER A CA 1
ATOM 766 C C . SER A 1 98 ? -5.514 -2.107 -5.723 1.00 95.44 98 SER A C 1
ATOM 768 O O . SER A 1 98 ? -6.443 -1.296 -5.756 1.00 95.44 98 SER A O 1
ATOM 770 N N . ARG A 1 99 ? -4.254 -1.722 -5.472 1.00 95.06 99 ARG A N 1
ATOM 771 C CA . ARG A 1 99 ? -3.863 -0.328 -5.195 1.00 95.06 99 ARG A CA 1
ATOM 772 C C . ARG A 1 99 ? -4.105 0.604 -6.377 1.00 95.06 99 ARG A C 1
ATOM 774 O O . ARG A 1 99 ? -4.437 1.772 -6.172 1.00 95.06 99 ARG A O 1
ATOM 781 N N . ILE A 1 100 ? -3.911 0.126 -7.606 1.00 93.38 100 ILE A N 1
ATOM 782 C CA . ILE A 1 100 ? -4.178 0.922 -8.810 1.00 93.38 100 ILE A CA 1
ATOM 783 C C . ILE A 1 100 ? -5.687 1.134 -8.966 1.00 93.38 100 ILE A C 1
ATOM 785 O O . ILE A 1 100 ? -6.111 2.275 -9.150 1.00 93.38 100 ILE A O 1
ATOM 789 N N . CYS A 1 101 ? -6.498 0.083 -8.815 1.00 94.06 101 CYS A N 1
ATOM 790 C CA . CYS A 1 101 ? -7.959 0.190 -8.825 1.00 94.06 101 CYS A CA 1
ATOM 791 C C . CYS A 1 101 ? -8.471 1.139 -7.726 1.00 94.06 101 CYS A C 1
ATOM 793 O O . CYS A 1 101 ? -9.309 1.995 -8.004 1.00 94.06 101 CYS A O 1
ATOM 795 N N . GLU A 1 102 ? -7.915 1.080 -6.506 1.00 95.25 102 GLU A N 1
ATOM 796 C CA . GLU A 1 102 ? -8.289 2.001 -5.419 1.00 95.25 102 GLU A CA 1
ATOM 797 C C . GLU A 1 102 ? -8.014 3.461 -5.805 1.00 95.25 102 GLU A C 1
ATOM 799 O O . GLU A 1 102 ? -8.883 4.316 -5.626 1.00 95.25 102 GLU A O 1
ATOM 804 N N . LYS A 1 103 ? -6.836 3.749 -6.380 1.00 92.88 103 LYS A N 1
ATOM 805 C CA . LYS A 1 103 ? -6.466 5.100 -6.843 1.00 92.88 103 LYS A CA 1
ATOM 806 C C . LYS A 1 103 ? -7.347 5.609 -7.986 1.00 92.88 103 LYS A C 1
ATOM 808 O O . LYS A 1 103 ? -7.519 6.817 -8.105 1.00 92.88 103 LYS A O 1
ATOM 813 N N . ARG A 1 104 ? -7.899 4.710 -8.806 1.00 92.56 104 ARG A N 1
ATOM 814 C CA . ARG A 1 104 ? -8.844 5.031 -9.890 1.00 92.56 104 ARG A CA 1
ATOM 815 C C . ARG A 1 104 ? -10.285 5.228 -9.405 1.00 92.56 104 ARG A C 1
ATOM 817 O O . ARG A 1 104 ? -11.136 5.586 -10.207 1.00 92.56 104 ARG A O 1
ATOM 824 N N . GLY A 1 105 ? -10.566 4.996 -8.121 1.00 95.06 105 GLY A N 1
ATOM 825 C CA . GLY A 1 105 ? -11.922 5.063 -7.568 1.00 95.06 105 GLY A CA 1
ATOM 826 C C . GLY A 1 105 ? -12.754 3.795 -7.788 1.00 95.06 105 GLY A C 1
ATOM 827 O O . GLY A 1 105 ? -13.922 3.759 -7.415 1.00 95.06 105 GLY A O 1
ATOM 828 N N . GLU A 1 106 ? -12.165 2.725 -8.330 1.00 95.69 106 GLU A N 1
ATOM 829 C CA . GLU A 1 106 ? -12.823 1.431 -8.564 1.00 95.69 106 GLU A CA 1
ATOM 830 C C . GLU A 1 106 ? -12.909 0.631 -7.249 1.00 95.69 106 GLU A C 1
ATOM 832 O O . GLU A 1 106 ? -12.296 -0.423 -7.090 1.00 95.69 106 GLU A O 1
ATOM 837 N N . HIS A 1 107 ? -13.625 1.162 -6.253 1.00 95.62 107 HIS A N 1
ATOM 838 C CA . HIS A 1 107 ? -13.575 0.684 -4.866 1.00 95.62 107 HIS A CA 1
ATOM 839 C C . HIS A 1 107 ? -14.030 -0.767 -4.680 1.00 95.62 107 HIS A C 1
ATOM 841 O O . HIS A 1 107 ? -13.381 -1.505 -3.942 1.00 95.62 107 HIS A O 1
ATOM 847 N N . THR A 1 108 ? -15.103 -1.192 -5.351 1.00 95.00 108 THR A N 1
ATOM 848 C CA . THR A 1 108 ? -15.588 -2.583 -5.287 1.00 95.00 108 THR A CA 1
ATOM 849 C C . THR A 1 108 ? -14.549 -3.550 -5.842 1.00 95.00 108 THR A C 1
ATOM 851 O O . THR A 1 108 ? -14.218 -4.551 -5.216 1.00 95.00 108 THR A O 1
ATOM 854 N N . ARG A 1 109 ? -13.956 -3.203 -6.985 1.00 95.75 109 ARG A N 1
ATOM 855 C CA . ARG A 1 109 ? -12.928 -4.016 -7.631 1.00 95.75 109 ARG A CA 1
ATOM 856 C C . ARG A 1 109 ? -11.652 -4.086 -6.797 1.00 95.75 109 ARG A C 1
ATOM 858 O O . ARG A 1 109 ? -11.113 -5.163 -6.566 1.00 95.75 109 ARG A O 1
ATOM 865 N N . ALA A 1 110 ? -11.210 -2.940 -6.277 1.00 96.81 110 ALA A N 1
ATOM 866 C CA . ALA A 1 110 ? -10.067 -2.857 -5.377 1.00 96.81 110 ALA A CA 1
ATOM 867 C C . ALA A 1 110 ? -10.263 -3.724 -4.128 1.00 96.81 110 ALA A C 1
ATOM 869 O O . ALA A 1 110 ? -9.335 -4.420 -3.723 1.00 96.81 110 ALA A O 1
ATOM 870 N N . ARG A 1 111 ? -11.469 -3.711 -3.546 1.00 96.75 111 ARG A N 1
ATOM 871 C CA . ARG A 1 111 ? -11.826 -4.537 -2.392 1.00 96.75 111 ARG A CA 1
ATOM 872 C C . ARG A 1 111 ? -11.626 -6.026 -2.678 1.00 96.75 111 ARG A C 1
ATOM 874 O O . ARG A 1 111 ? -10.847 -6.660 -1.972 1.00 96.75 111 ARG A O 1
ATOM 881 N N . ASN A 1 112 ? -12.248 -6.539 -3.739 1.00 95.50 112 ASN A N 1
ATOM 882 C CA . ASN A 1 112 ? -12.156 -7.954 -4.114 1.00 95.50 112 ASN A CA 1
ATOM 883 C C . ASN A 1 112 ? -10.697 -8.384 -4.344 1.00 95.50 112 ASN A C 1
ATOM 885 O O . ASN A 1 112 ? -10.274 -9.460 -3.929 1.00 95.50 112 ASN A O 1
ATOM 889 N N . LEU A 1 113 ? -9.893 -7.521 -4.973 1.00 96.69 113 LEU A N 1
ATOM 890 C CA . LEU A 1 113 ? -8.475 -7.789 -5.215 1.00 96.69 113 LEU A CA 1
ATOM 891 C C . LEU A 1 113 ? -7.641 -7.753 -3.925 1.00 96.69 113 LEU A C 1
ATOM 893 O O . LEU A 1 113 ? -6.731 -8.564 -3.762 1.00 96.69 113 LEU A O 1
ATOM 897 N N . TYR A 1 114 ? -7.941 -6.858 -2.977 1.00 97.06 114 TYR A N 1
ATOM 898 C CA . TYR A 1 114 ? -7.305 -6.905 -1.658 1.00 97.06 114 TYR A CA 1
ATOM 899 C C . TYR A 1 114 ? -7.629 -8.214 -0.936 1.00 97.06 114 TYR A C 1
ATOM 901 O O . TYR A 1 114 ? -6.705 -8.864 -0.458 1.00 97.06 114 TYR A O 1
ATOM 909 N N . GLU A 1 115 ? -8.894 -8.633 -0.915 1.00 95.75 115 GLU A N 1
ATOM 910 C CA . GLU A 1 115 ? -9.313 -9.903 -0.303 1.00 95.75 115 GLU A CA 1
ATOM 911 C C . GLU A 1 115 ? -8.586 -11.094 -0.950 1.00 95.75 115 GLU A C 1
ATOM 913 O O . GLU A 1 115 ? -7.978 -11.902 -0.247 1.00 95.75 115 GLU A O 1
ATOM 918 N N . LYS A 1 116 ? -8.535 -11.138 -2.288 1.00 95.44 116 LYS A N 1
ATOM 919 C CA . LYS A 1 116 ? -7.809 -12.165 -3.052 1.00 95.44 116 LYS A CA 1
ATOM 920 C C . LYS A 1 116 ? -6.307 -12.181 -2.750 1.00 95.44 116 LYS A C 1
ATOM 922 O O . LYS A 1 116 ? -5.740 -13.253 -2.545 1.00 95.44 116 LYS A O 1
ATOM 927 N N . SER A 1 117 ? -5.652 -11.016 -2.705 1.00 95.56 117 SER A N 1
ATOM 928 C CA . SER A 1 117 ? -4.211 -10.947 -2.408 1.00 95.56 117 SER A CA 1
ATOM 929 C C . SER A 1 117 ? -3.890 -11.400 -0.983 1.00 95.56 117 SER A C 1
ATOM 931 O O . SER A 1 117 ? -2.964 -12.182 -0.798 1.00 95.56 117 SER A O 1
ATOM 933 N N . ILE A 1 118 ? -4.692 -10.995 0.007 1.00 95.50 118 ILE A N 1
ATOM 934 C CA . ILE A 1 118 ? -4.545 -11.421 1.408 1.00 95.50 118 ILE A CA 1
ATOM 935 C C . ILE A 1 118 ? -4.729 -12.939 1.543 1.00 95.50 118 ILE A C 1
ATOM 937 O O . ILE A 1 118 ? -3.943 -13.598 2.223 1.00 95.50 118 ILE A O 1
ATOM 941 N N . ALA A 1 119 ? -5.729 -13.508 0.863 1.00 94.19 119 ALA A N 1
ATOM 942 C CA . ALA A 1 119 ? -5.981 -14.949 0.866 1.00 94.19 119 ALA A CA 1
ATOM 943 C C . ALA A 1 119 ? -4.846 -15.766 0.219 1.00 94.19 119 ALA A C 1
ATOM 945 O O . ALA A 1 119 ? -4.662 -16.931 0.559 1.00 94.19 119 ALA A O 1
ATOM 946 N N . SER A 1 120 ? -4.065 -15.155 -0.678 1.00 91.06 120 SER A N 1
ATOM 947 C CA . SER A 1 120 ? -2.972 -15.808 -1.417 1.00 91.06 120 SER A CA 1
ATOM 948 C C . SER A 1 120 ? -1.607 -15.727 -0.711 1.00 91.06 120 SER A C 1
ATOM 950 O O . SER A 1 120 ? -0.594 -16.034 -1.328 1.00 91.06 120 SER A O 1
ATOM 952 N N . PHE A 1 121 ? -1.583 -15.340 0.572 1.00 89.81 121 PHE A N 1
ATOM 953 C CA . PHE A 1 121 ? -0.393 -15.156 1.415 1.00 89.81 121 PHE A CA 1
ATOM 954 C C . PHE A 1 121 ? 0.560 -14.043 0.937 1.00 89.81 121 PHE A C 1
ATOM 956 O O . PHE A 1 121 ? 1.310 -14.172 -0.029 1.00 89.81 121 PHE A O 1
ATOM 963 N N . LEU A 1 122 ? 0.573 -12.934 1.679 1.00 94.38 122 LEU A N 1
ATOM 964 C CA . LEU A 1 122 ? 1.470 -11.799 1.460 1.00 94.38 122 LEU A CA 1
ATOM 965 C C . LEU A 1 122 ? 2.602 -11.779 2.502 1.00 94.38 122 LEU A C 1
ATOM 967 O O . LEU A 1 122 ? 2.385 -12.177 3.648 1.00 94.38 122 LEU A O 1
ATOM 971 N N . PRO A 1 123 ? 3.789 -11.231 2.167 1.00 94.31 123 PRO A N 1
ATOM 972 C CA . PRO A 1 123 ? 4.796 -10.893 3.171 1.00 94.31 123 PRO A CA 1
ATOM 973 C C . PRO A 1 123 ? 4.196 -10.003 4.265 1.00 94.31 123 PRO A C 1
ATOM 975 O O . PRO A 1 123 ? 3.414 -9.104 3.953 1.00 94.31 123 PRO A O 1
ATOM 978 N N . SER A 1 124 ? 4.600 -10.205 5.521 1.00 91.62 124 SER A N 1
ATOM 979 C CA . SER A 1 124 ? 3.966 -9.611 6.713 1.00 91.62 124 SER A CA 1
ATOM 980 C C . SER A 1 124 ? 3.687 -8.106 6.609 1.00 91.62 124 SER A C 1
ATOM 982 O O . SER A 1 124 ? 2.566 -7.667 6.856 1.00 91.62 124 SER A O 1
ATOM 984 N N . GLU A 1 125 ? 4.661 -7.297 6.184 1.00 90.44 125 GLU A N 1
ATOM 985 C CA . GLU A 1 125 ? 4.450 -5.851 6.009 1.00 90.44 125 GLU A CA 1
ATOM 986 C C . GLU A 1 125 ? 3.442 -5.519 4.909 1.00 90.44 125 GLU A C 1
ATOM 988 O O . GLU A 1 125 ? 2.647 -4.586 5.034 1.00 90.44 125 GLU A O 1
ATOM 993 N N . THR A 1 126 ? 3.454 -6.287 3.822 1.00 93.44 126 THR A N 1
ATOM 994 C CA . THR A 1 126 ? 2.533 -6.073 2.704 1.00 93.44 126 THR A CA 1
ATOM 995 C C . THR A 1 126 ? 1.118 -6.498 3.084 1.00 93.44 126 THR A C 1
ATOM 997 O O . THR A 1 126 ? 0.175 -5.761 2.801 1.00 93.44 126 THR A O 1
ATOM 1000 N N . ASP A 1 127 ? 0.975 -7.619 3.795 1.00 94.81 127 ASP A N 1
ATOM 1001 C CA . ASP A 1 127 ? -0.295 -8.084 4.361 1.00 94.81 127 ASP A CA 1
ATOM 1002 C C . ASP A 1 127 ? -0.907 -7.023 5.288 1.00 94.81 127 ASP A C 1
ATOM 1004 O O . ASP A 1 127 ? -2.060 -6.624 5.107 1.00 94.81 127 ASP A O 1
ATOM 1008 N N . ARG A 1 128 ? -0.104 -6.450 6.199 1.00 93.56 128 ARG A N 1
ATOM 1009 C CA . ARG A 1 128 ? -0.537 -5.348 7.074 1.00 93.56 128 ARG A CA 1
ATOM 1010 C C . ARG A 1 128 ? -1.077 -4.153 6.283 1.00 93.56 128 ARG A C 1
ATOM 1012 O O . ARG A 1 128 ? -2.133 -3.607 6.617 1.00 93.56 128 ARG A O 1
ATOM 1019 N N . VAL A 1 129 ? -0.380 -3.730 5.226 1.00 9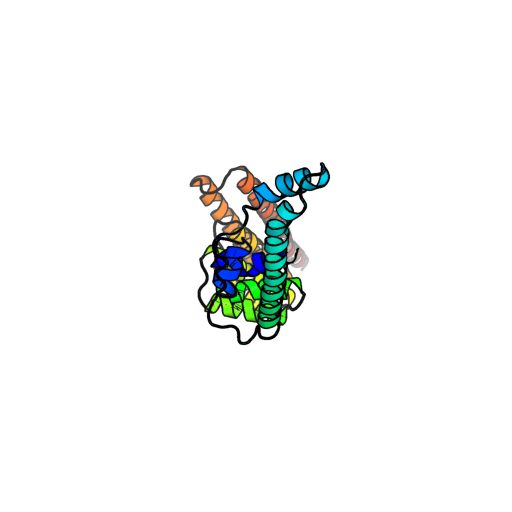4.25 129 VAL A N 1
ATOM 1020 C CA . VAL A 1 129 ? -0.809 -2.601 4.379 1.00 94.25 129 VAL A CA 1
ATOM 1021 C C . VAL A 1 129 ? -2.072 -2.940 3.574 1.00 94.25 129 VAL A C 1
ATOM 1023 O O . VAL A 1 129 ? -2.951 -2.079 3.425 1.00 94.25 129 VAL A O 1
ATOM 1026 N N . ALA A 1 130 ? -2.188 -4.175 3.079 1.00 96.44 130 ALA A N 1
ATOM 1027 C CA . ALA A 1 130 ? -3.362 -4.675 2.366 1.00 96.44 130 ALA A CA 1
ATOM 1028 C C . ALA A 1 130 ? -4.595 -4.683 3.269 1.00 96.44 130 ALA A C 1
ATOM 1030 O O . ALA A 1 130 ? -5.586 -4.026 2.949 1.00 96.44 130 ALA A O 1
ATOM 1031 N N . ARG A 1 131 ? -4.503 -5.310 4.447 1.00 97.06 131 ARG A N 1
ATOM 1032 C CA . ARG A 1 131 ? -5.580 -5.354 5.449 1.00 97.06 131 ARG A CA 1
ATOM 1033 C C . ARG A 1 131 ? -6.006 -3.965 5.897 1.00 97.06 131 ARG A C 1
ATOM 1035 O O . ARG A 1 131 ? -7.199 -3.679 5.965 1.00 97.06 131 ARG A O 1
ATOM 1042 N N . ARG A 1 132 ? -5.052 -3.055 6.121 1.00 96.31 132 ARG A N 1
ATOM 1043 C CA . ARG A 1 132 ? -5.356 -1.653 6.448 1.00 96.31 132 ARG A CA 1
ATOM 1044 C C . ARG A 1 132 ? -6.158 -0.966 5.342 1.00 96.31 132 ARG A C 1
ATOM 1046 O O . ARG A 1 132 ? -7.055 -0.169 5.631 1.00 96.31 132 ARG A O 1
ATOM 1053 N N . SER A 1 133 ? -5.807 -1.213 4.083 1.00 97.25 133 SER A N 1
ATOM 1054 C CA . SER A 1 133 ? -6.493 -0.600 2.942 1.00 97.25 133 SER A CA 1
ATOM 1055 C C . SER A 1 133 ? -7.878 -1.200 2.731 1.00 97.25 133 SER A C 1
ATOM 1057 O O . SER A 1 133 ? -8.838 -0.447 2.560 1.00 97.25 133 SER A O 1
ATOM 1059 N N . LEU A 1 134 ? -8.007 -2.516 2.894 1.00 98.25 134 LEU A N 1
ATOM 1060 C CA . LEU A 1 134 ? -9.285 -3.216 2.8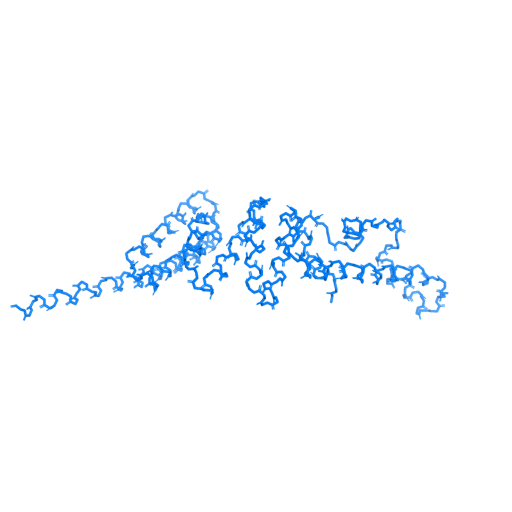94 1.00 98.25 134 LEU A CA 1
ATOM 1061 C C . LEU A 1 134 ? -10.218 -2.701 4.000 1.00 98.25 134 LEU A C 1
ATOM 1063 O O . LEU A 1 134 ? -11.350 -2.327 3.709 1.00 98.25 134 LEU A O 1
ATOM 1067 N N . ALA A 1 135 ? -9.733 -2.555 5.237 1.00 97.88 135 ALA A N 1
ATOM 1068 C CA . ALA A 1 135 ? -10.533 -2.040 6.350 1.00 97.88 135 ALA A CA 1
ATOM 1069 C C . ALA A 1 135 ? -11.041 -0.611 6.093 1.00 97.88 135 ALA A C 1
ATOM 1071 O O . ALA A 1 135 ? -12.167 -0.253 6.440 1.00 97.88 135 ALA A O 1
ATOM 1072 N N . ARG A 1 136 ? -10.221 0.226 5.439 1.00 96.81 136 ARG A N 1
ATOM 1073 C CA . ARG A 1 136 ? -10.616 1.583 5.036 1.00 96.81 136 ARG A CA 1
ATOM 1074 C C . ARG A 1 136 ? -11.722 1.559 3.982 1.00 96.81 136 ARG A C 1
ATOM 1076 O O . ARG A 1 136 ? -12.641 2.370 4.077 1.00 96.81 136 ARG A O 1
ATOM 1083 N N . LEU A 1 137 ? -11.625 0.675 2.987 1.00 97.44 137 LEU A N 1
ATOM 1084 C CA . LEU A 1 137 ? -12.652 0.512 1.955 1.00 97.44 137 LEU A CA 1
ATOM 1085 C C . LEU A 1 137 ? -13.955 -0.032 2.548 1.00 97.44 137 LEU A C 1
ATOM 1087 O O . LEU A 1 137 ? -15.002 0.566 2.310 1.00 97.44 137 LEU A O 1
ATOM 1091 N N . ALA A 1 138 ? -13.878 -1.067 3.387 1.00 97.62 138 ALA A N 1
ATOM 1092 C CA . ALA A 1 138 ? -15.028 -1.640 4.084 1.00 97.62 138 ALA A CA 1
ATOM 1093 C C . ALA A 1 138 ? -15.767 -0.577 4.912 1.00 97.62 138 ALA A C 1
ATOM 1095 O O . ALA A 1 138 ? -16.959 -0.345 4.715 1.00 97.62 138 ALA A O 1
ATOM 1096 N N . LYS A 1 139 ? -15.026 0.207 5.710 1.00 96.31 139 LYS A N 1
ATOM 1097 C CA . LYS A 1 139 ? -15.581 1.349 6.451 1.00 96.31 139 LYS A CA 1
ATOM 1098 C C . LYS A 1 139 ? -16.295 2.358 5.542 1.00 96.31 139 LYS A C 1
ATOM 1100 O O . LYS A 1 139 ? -17.364 2.846 5.902 1.00 96.31 139 LYS A O 1
ATOM 1105 N N . ARG A 1 140 ? -15.709 2.721 4.391 1.00 94.69 140 ARG A N 1
ATOM 1106 C CA . ARG A 1 140 ? -16.327 3.675 3.441 1.00 94.69 140 ARG A CA 1
ATOM 1107 C C . ARG A 1 140 ? -17.617 3.134 2.833 1.00 94.69 140 ARG A C 1
ATOM 1109 O O . ARG A 1 140 ? -18.520 3.917 2.570 1.00 94.69 140 ARG A O 1
ATOM 1116 N N . GLN A 1 141 ? -17.691 1.824 2.625 1.00 95.12 141 GLN A N 1
ATOM 1117 C CA . GLN A 1 141 ? -18.872 1.134 2.106 1.00 95.12 141 GLN A CA 1
ATOM 1118 C C . GLN A 1 141 ? -19.935 0.874 3.185 1.00 95.12 141 GLN A C 1
ATOM 1120 O O . GLN A 1 141 ? -21.017 0.401 2.863 1.00 95.12 141 GLN A O 1
ATOM 1125 N N . GLY A 1 142 ? -19.652 1.197 4.452 1.00 95.44 142 GLY A N 1
ATOM 1126 C CA . GLY A 1 142 ? -20.561 0.962 5.575 1.00 95.44 142 GLY A CA 1
ATOM 1127 C C . GLY A 1 142 ? -20.532 -0.467 6.123 1.00 95.44 142 GLY A C 1
ATOM 1128 O O . GLY A 1 142 ? -21.279 -0.764 7.049 1.00 95.44 142 GLY A O 1
ATOM 11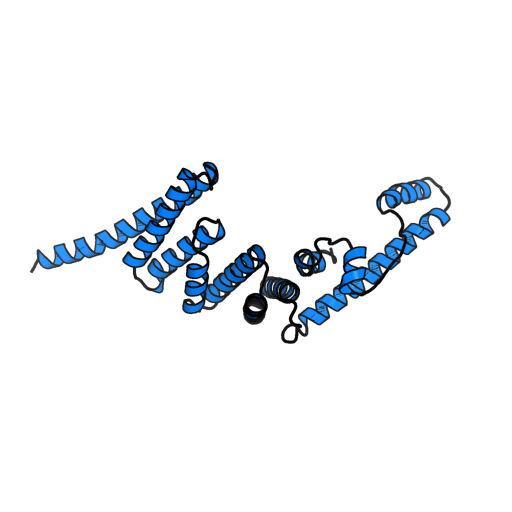29 N N . ASP A 1 143 ? -19.653 -1.321 5.603 1.00 97.19 143 ASP A N 1
ATOM 1130 C CA . ASP A 1 143 ? -19.421 -2.675 6.096 1.00 97.19 143 ASP A CA 1
ATOM 1131 C C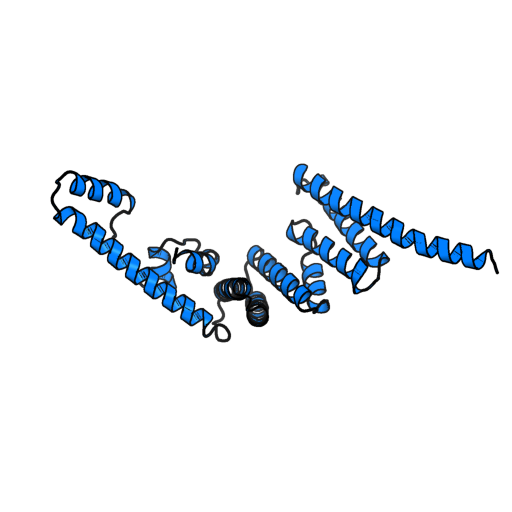 . ASP A 1 143 ? -18.476 -2.619 7.302 1.00 97.19 143 ASP A C 1
ATOM 1133 O O . ASP A 1 143 ? -17.247 -2.723 7.199 1.00 97.19 143 ASP A O 1
ATOM 1137 N N . PHE A 1 144 ? -19.068 -2.316 8.455 1.00 97.12 144 PHE A N 1
ATOM 1138 C CA . PHE A 1 144 ? -18.329 -2.164 9.700 1.00 97.12 144 PHE A CA 1
ATOM 1139 C C . PHE A 1 144 ? -17.928 -3.499 10.317 1.00 97.12 144 PHE A C 1
ATOM 1141 O O . PHE A 1 144 ? -16.942 -3.513 11.050 1.00 97.12 144 PHE A O 1
ATOM 1148 N N . ASP A 1 145 ? -18.617 -4.591 9.996 1.00 96.88 145 ASP A N 1
ATOM 1149 C CA . ASP A 1 145 ? -18.294 -5.916 10.521 1.00 96.88 145 ASP A CA 1
ATOM 1150 C C . ASP A 1 145 ? -16.909 -6.341 10.027 1.00 96.88 145 ASP A C 1
ATOM 1152 O O . ASP A 1 145 ? -15.996 -6.561 10.827 1.00 96.88 145 ASP A O 1
ATOM 1156 N N . VAL A 1 146 ? -16.690 -6.302 8.706 1.00 97.38 146 VAL A N 1
ATOM 1157 C CA . VAL A 1 146 ? -15.378 -6.612 8.119 1.00 97.38 146 VAL A CA 1
ATOM 1158 C C . VAL A 1 146 ? -14.312 -5.610 8.565 1.00 97.38 146 VAL A C 1
ATOM 1160 O O . VAL A 1 146 ? -13.181 -5.993 8.872 1.00 97.38 146 VAL A O 1
ATOM 1163 N N . ALA A 1 147 ? -14.649 -4.318 8.629 1.00 98.00 147 ALA A N 1
ATOM 1164 C CA . ALA A 1 147 ? -13.697 -3.299 9.064 1.00 98.00 147 ALA A CA 1
ATOM 1165 C C . ALA A 1 147 ? -13.220 -3.534 10.509 1.00 98.00 147 ALA A C 1
ATOM 1167 O O . ALA A 1 147 ? -12.022 -3.428 10.778 1.00 98.00 147 ALA A O 1
ATOM 1168 N N . CYS A 1 148 ? -14.134 -3.884 11.419 1.00 98.00 148 CYS A N 1
ATOM 1169 C CA . CYS A 1 148 ? -13.812 -4.143 12.817 1.00 98.00 148 CYS A CA 1
ATOM 1170 C C . CYS A 1 148 ? -12.962 -5.397 12.984 1.00 98.00 148 CYS A C 1
ATOM 1172 O O . CYS A 1 148 ? -11.978 -5.340 13.717 1.00 98.00 148 CYS A O 1
ATOM 1174 N N . GLU A 1 149 ? -13.276 -6.490 12.286 1.00 97.81 149 GLU A N 1
ATOM 1175 C CA . GLU A 1 149 ? -12.448 -7.702 12.325 1.00 97.81 149 GLU A CA 1
ATOM 1176 C C . GLU A 1 149 ? -11.021 -7.422 11.840 1.00 97.81 149 GLU A C 1
ATOM 1178 O O . GLU A 1 149 ? -10.043 -7.758 12.513 1.00 97.81 149 GLU A O 1
ATOM 1183 N N . LEU A 1 150 ? -10.870 -6.684 10.737 1.00 97.88 150 LEU A N 1
ATOM 1184 C CA . LEU A 1 150 ? -9.548 -6.287 10.253 1.00 97.88 150 LEU A CA 1
ATOM 1185 C C . LEU A 1 150 ? -8.800 -5.395 11.251 1.00 97.88 150 LEU A C 1
ATOM 1187 O O . LEU A 1 150 ? -7.601 -5.584 11.444 1.00 97.88 150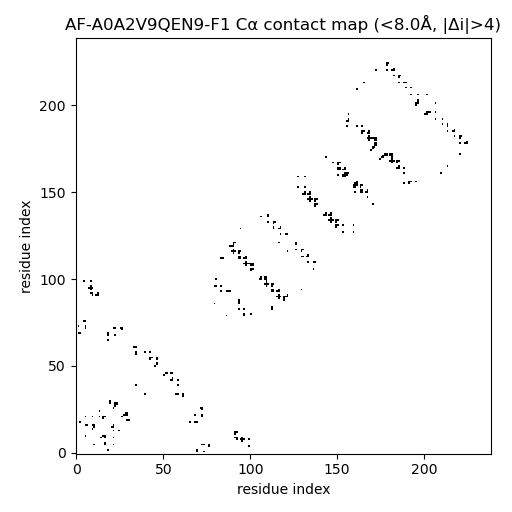 LEU A O 1
ATOM 1191 N N . TRP A 1 151 ? -9.471 -4.451 11.918 1.00 98.25 151 TRP A N 1
ATOM 1192 C CA . TRP A 1 151 ? -8.824 -3.637 12.951 1.00 98.25 151 TRP A CA 1
ATOM 1193 C C . TRP A 1 151 ? -8.435 -4.450 14.187 1.00 98.25 151 TRP A C 1
ATOM 1195 O O . TRP A 1 151 ? -7.333 -4.251 14.690 1.00 98.25 151 TRP A O 1
ATOM 1205 N N . LYS A 1 152 ? -9.276 -5.388 14.641 1.00 97.88 152 LYS A N 1
ATOM 1206 C CA . LYS A 1 152 ? -8.971 -6.277 15.775 1.00 97.88 152 LYS A CA 1
ATOM 1207 C C . LYS A 1 152 ? -7.719 -7.111 15.504 1.00 97.88 152 LYS A C 1
ATOM 1209 O O . LYS A 1 152 ? -6.841 -7.185 16.355 1.00 97.88 152 LYS A O 1
ATOM 1214 N N . THR A 1 153 ? -7.593 -7.670 14.298 1.00 96.12 153 THR A N 1
ATOM 1215 C CA . THR A 1 153 ? -6.395 -8.443 13.908 1.00 96.12 153 THR A CA 1
ATOM 1216 C C . THR A 1 153 ? -5.132 -7.593 13.760 1.00 96.12 153 THR A C 1
ATOM 1218 O O . THR A 1 153 ? -4.028 -8.128 13.783 1.00 96.12 153 THR A O 1
ATOM 1221 N N . ALA A 1 154 ? -5.274 -6.274 13.598 1.00 96.00 154 ALA A N 1
ATOM 1222 C CA . ALA A 1 154 ? -4.157 -5.359 13.391 1.00 96.00 154 ALA A CA 1
ATOM 1223 C C . ALA A 1 154 ? -3.627 -4.722 14.686 1.00 96.00 154 ALA A C 1
ATOM 1225 O O . ALA A 1 154 ? -2.635 -3.995 14.616 1.00 96.00 154 ALA A O 1
ATOM 1226 N N . LEU A 1 155 ? -4.284 -4.946 15.830 1.00 96.44 155 LEU A N 1
ATOM 1227 C CA . LEU A 1 155 ? -3.893 -4.375 17.120 1.00 96.44 155 LEU A CA 1
ATOM 1228 C C . LEU A 1 155 ? -2.461 -4.763 17.523 1.00 96.44 155 LEU A C 1
ATOM 1230 O O . LEU A 1 155 ? -1.934 -5.794 17.110 1.00 96.44 155 LEU A O 1
ATOM 1234 N N . GLY A 1 156 ? -1.844 -3.916 18.348 1.00 93.94 156 GLY A N 1
ATOM 1235 C CA . GLY A 1 156 ? -0.501 -4.116 18.901 1.00 93.94 156 GLY A CA 1
ATOM 1236 C C . GLY A 1 156 ? 0.425 -2.920 18.686 1.00 93.94 156 GLY A C 1
ATOM 1237 O O . GLY A 1 156 ? 0.032 -1.901 18.105 1.00 93.94 156 GLY A O 1
ATOM 1238 N N . ASN A 1 157 ? 1.670 -3.057 19.142 1.00 92.38 157 ASN A N 1
ATOM 1239 C CA . ASN A 1 157 ? 2.691 -2.014 19.094 1.00 92.38 157 ASN A CA 1
ATOM 1240 C C . ASN A 1 157 ? 3.261 -1.764 17.682 1.00 92.38 157 ASN A C 1
ATOM 1242 O O . ASN A 1 157 ? 4.402 -2.079 17.350 1.00 92.38 157 ASN A O 1
ATOM 1246 N N . SER A 1 158 ? 2.453 -1.162 16.816 1.00 91.38 158 SER A N 1
ATOM 1247 C CA . SER A 1 158 ? 2.904 -0.627 15.533 1.00 91.38 158 SER A CA 1
ATOM 1248 C C . SER A 1 158 ? 2.087 0.599 15.162 1.00 91.38 158 SER A C 1
ATOM 1250 O O . SER A 1 158 ? 0.955 0.772 15.614 1.00 91.38 158 SER A O 1
ATOM 1252 N N . ARG A 1 159 ? 2.602 1.438 14.256 1.00 89.00 159 ARG A N 1
ATOM 1253 C CA . ARG A 1 159 ? 1.829 2.577 13.731 1.00 89.00 159 ARG A CA 1
ATOM 1254 C C . ARG A 1 159 ? 0.453 2.143 13.208 1.00 89.00 159 ARG A C 1
ATOM 1256 O O . ARG A 1 159 ? -0.523 2.860 13.392 1.00 89.00 159 ARG A O 1
ATOM 1263 N N . HIS A 1 160 ? 0.375 0.990 12.542 1.00 90.62 160 HIS A N 1
ATOM 1264 C CA . HIS A 1 160 ? -0.885 0.463 12.011 1.00 90.62 160 HIS A CA 1
ATOM 1265 C C . HIS A 1 160 ? -1.807 -0.072 13.112 1.00 90.62 160 HIS A C 1
ATOM 1267 O O . HIS A 1 160 ? -3.016 0.118 13.002 1.00 90.62 160 HIS A O 1
ATOM 1273 N N . GLY A 1 161 ? -1.252 -0.653 14.177 1.00 95.00 161 GLY A N 1
ATOM 1274 C CA . GLY A 1 161 ? -2.024 -1.105 15.333 1.00 95.00 161 GLY A CA 1
ATOM 1275 C C . GLY A 1 161 ? -2.629 0.042 16.131 1.00 95.00 161 GLY A C 1
ATOM 1276 O O . GLY A 1 161 ? -3.823 0.020 16.417 1.00 95.00 161 GLY A O 1
ATOM 1277 N N . TYR A 1 162 ? -1.876 1.115 16.383 1.00 96.25 162 TYR A N 1
ATOM 1278 C CA . TYR A 1 162 ? -2.432 2.314 17.024 1.00 96.25 162 TYR A CA 1
ATOM 1279 C C . TYR A 1 162 ? -3.503 3.001 16.165 1.00 96.25 162 TYR A C 1
ATOM 1281 O O . TYR A 1 162 ? -4.532 3.431 16.689 1.00 96.25 162 TYR A O 1
ATOM 1289 N N . ASP A 1 163 ? -3.326 3.046 14.840 1.00 95.31 163 ASP A N 1
ATOM 1290 C CA . ASP A 1 163 ? -4.380 3.524 13.938 1.00 95.31 163 ASP A CA 1
ATOM 1291 C C . ASP A 1 163 ? -5.643 2.631 14.025 1.00 95.31 163 ASP A C 1
ATOM 1293 O O . ASP A 1 163 ? -6.761 3.147 13.963 1.00 95.31 163 ASP A O 1
ATOM 1297 N N . ALA A 1 164 ? -5.491 1.311 14.197 1.00 97.50 164 ALA A N 1
ATOM 1298 C CA . ALA A 1 164 ? -6.599 0.362 14.347 1.00 97.50 164 ALA A CA 1
ATOM 1299 C C . ALA A 1 164 ? -7.346 0.518 15.685 1.00 97.50 164 ALA A C 1
ATOM 1301 O O . ALA A 1 164 ? -8.577 0.598 15.676 1.00 97.50 164 ALA A O 1
ATOM 1302 N N . TYR A 1 165 ? -6.626 0.672 16.805 1.00 98.31 165 TYR A N 1
ATOM 1303 C CA . TYR A 1 165 ? -7.205 1.040 18.105 1.00 98.31 165 TYR A CA 1
ATOM 1304 C C . TYR A 1 165 ? -8.068 2.303 17.990 1.00 98.31 165 TYR A C 1
ATOM 1306 O O . TYR A 1 165 ? -9.204 2.347 18.467 1.00 98.31 165 TYR A O 1
ATOM 1314 N N . GLU A 1 166 ? -7.562 3.335 17.310 1.00 97.19 166 GLU A N 1
ATOM 1315 C CA . GLU A 1 166 ? -8.304 4.577 17.110 1.00 97.19 166 GLU A CA 1
ATOM 1316 C C . GLU A 1 166 ? -9.591 4.366 16.292 1.00 97.19 166 GLU A C 1
ATOM 1318 O O . GLU A 1 166 ? -10.642 4.906 16.657 1.00 97.19 166 GLU A O 1
ATOM 1323 N N . GLN A 1 167 ? -9.543 3.578 15.213 1.00 97.81 167 GLN A N 1
ATOM 1324 C CA . GLN A 1 167 ? -10.734 3.293 14.409 1.00 97.81 167 GLN A CA 1
ATOM 1325 C C . GLN A 1 167 ? -11.786 2.482 15.176 1.00 97.81 167 GLN A C 1
ATOM 1327 O O . GLN A 1 167 ? -12.966 2.830 15.104 1.00 97.81 167 GLN A O 1
ATOM 1332 N N . LEU A 1 168 ? -11.378 1.466 15.943 1.00 98.25 168 LEU A N 1
ATOM 1333 C CA . LEU A 1 168 ? -12.289 0.683 16.785 1.00 98.25 168 LEU A CA 1
ATOM 1334 C C . LEU A 1 168 ? -12.942 1.547 17.863 1.00 98.25 168 LEU A C 1
ATOM 1336 O O . LEU A 1 168 ? -14.161 1.517 18.019 1.00 98.25 168 LEU A O 1
ATOM 1340 N N . ALA A 1 169 ? -12.168 2.395 18.544 1.00 97.56 169 ALA A N 1
ATOM 1341 C CA . ALA A 1 169 ? -12.720 3.318 19.531 1.00 97.56 169 ALA A CA 1
ATOM 1342 C C . ALA A 1 169 ? -13.745 4.278 18.898 1.00 97.56 169 ALA A C 1
ATOM 1344 O O . ALA A 1 169 ? -14.801 4.528 19.474 1.00 97.56 169 ALA A O 1
ATOM 1345 N N . MET A 1 170 ? -13.472 4.795 17.691 1.00 95.94 170 MET A N 1
ATOM 1346 C CA . MET A 1 170 ? -14.435 5.616 16.942 1.00 95.94 170 MET A CA 1
ATOM 1347 C C . MET A 1 170 ? -15.698 4.844 16.558 1.00 95.94 170 MET A C 1
ATOM 1349 O O . MET A 1 170 ? -16.793 5.406 16.612 1.00 95.94 170 MET A O 1
ATOM 1353 N N . TYR A 1 171 ? -15.553 3.589 16.136 1.00 97.56 171 TYR A N 1
ATOM 1354 C CA . TYR A 1 171 ? -16.680 2.737 15.781 1.00 97.56 171 TYR A CA 1
ATOM 1355 C C . TYR A 1 171 ? -17.599 2.519 16.985 1.00 97.56 171 TYR A C 1
ATOM 1357 O O . TYR A 1 171 ? -18.782 2.862 16.906 1.00 97.56 171 TYR A O 1
ATOM 1365 N N . TYR A 1 172 ? -17.053 2.061 18.113 1.00 96.88 172 TYR A N 1
ATOM 1366 C CA . TYR A 1 172 ? -17.844 1.834 19.319 1.00 96.88 172 TYR A CA 1
ATOM 1367 C C . TYR A 1 172 ? -18.464 3.133 19.851 1.00 96.88 172 TYR A C 1
ATOM 1369 O O . TYR A 1 172 ? -19.636 3.156 20.215 1.00 96.88 172 TYR A O 1
ATOM 1377 N N . GLU A 1 173 ? -17.749 4.262 19.790 1.00 94.38 173 GLU A N 1
ATOM 1378 C CA . GLU A 1 173 ? -18.266 5.555 20.259 1.00 94.38 173 GLU A CA 1
ATOM 1379 C C . GLU A 1 173 ? -19.439 6.096 19.422 1.00 94.38 173 GLU A C 1
ATOM 1381 O O . GLU A 1 173 ? -20.369 6.699 19.975 1.00 94.38 173 GLU A O 1
ATOM 1386 N N . HIS A 1 174 ? -19.374 5.960 18.093 1.00 93.38 174 HIS A N 1
ATOM 1387 C CA . HIS A 1 174 ? -20.267 6.681 17.177 1.00 93.38 174 HIS A CA 1
ATOM 1388 C C . HIS A 1 174 ? -21.262 5.791 16.433 1.00 93.38 174 HIS A C 1
ATOM 1390 O O . HIS A 1 174 ? -22.370 6.248 16.148 1.00 93.38 174 HIS A O 1
ATOM 1396 N N . LYS A 1 175 ? -20.873 4.563 16.079 1.00 94.44 175 LYS A N 1
ATOM 1397 C CA . LYS A 1 175 ? -21.695 3.639 15.288 1.00 94.44 175 LYS A CA 1
ATOM 1398 C C . LYS A 1 175 ? -22.420 2.638 16.174 1.00 94.44 175 LYS A C 1
ATOM 1400 O O . LYS A 1 175 ? -23.645 2.670 16.175 1.00 94.44 175 LYS A O 1
ATOM 1405 N N . ALA A 1 176 ? -21.692 1.857 16.974 1.00 94.62 176 ALA A N 1
ATOM 1406 C CA . ALA A 1 176 ? -22.313 0.918 17.914 1.00 94.62 176 ALA A CA 1
ATOM 1407 C C . ALA A 1 176 ? -22.989 1.633 19.099 1.00 94.62 176 ALA A C 1
ATOM 1409 O O . ALA A 1 176 ? -23.931 1.115 19.681 1.00 94.62 176 ALA A O 1
ATOM 1410 N N . ARG A 1 177 ? -22.549 2.864 19.415 1.00 93.38 177 ARG A N 1
ATOM 1411 C CA . ARG A 1 177 ? -23.006 3.654 20.575 1.00 93.38 177 ARG A CA 1
ATOM 1412 C C . ARG A 1 177 ? -22.751 2.943 21.910 1.00 93.38 177 ARG A C 1
ATOM 1414 O O . ARG A 1 177 ? -23.522 3.085 22.853 1.00 93.38 177 ARG A O 1
ATOM 1421 N N . GLU A 1 178 ? -21.610 2.272 21.997 1.00 94.88 178 GLU A N 1
ATOM 1422 C CA . GLU A 1 178 ? -21.111 1.533 23.156 1.00 94.88 178 GLU A CA 1
ATOM 1423 C C . GLU A 1 178 ? -19.871 2.246 23.721 1.00 94.88 178 GLU A C 1
ATOM 1425 O O . GLU A 1 178 ? -18.725 1.860 23.470 1.00 94.88 178 GLU A O 1
ATOM 1430 N N . PRO A 1 179 ? -20.052 3.355 24.455 1.00 92.56 179 PRO A N 1
ATOM 1431 C CA . PRO A 1 179 ? -18.930 4.176 24.901 1.00 92.56 179 PRO A CA 1
ATOM 1432 C C . PRO A 1 179 ? -18.044 3.478 25.945 1.00 92.56 179 PRO A C 1
ATOM 1434 O O . PRO A 1 179 ? -16.872 3.823 26.065 1.00 92.56 179 PRO A O 1
ATOM 1437 N N . GLU A 1 180 ? -18.568 2.493 26.678 1.00 93.50 180 GLU A N 1
ATOM 1438 C CA . GLU A 1 180 ? -17.775 1.652 27.584 1.00 93.50 180 GLU A CA 1
ATOM 1439 C C . GLU A 1 180 ? -16.775 0.780 26.821 1.00 93.50 180 GLU A C 1
ATOM 1441 O O . GLU A 1 180 ? -15.595 0.768 27.166 1.00 93.50 180 GLU A O 1
ATOM 1446 N N . GLN A 1 181 ? -17.197 0.141 25.726 1.00 96.00 181 GLN A N 1
ATOM 1447 C CA . GLN A 1 181 ? -16.279 -0.607 24.865 1.00 96.00 181 GLN A CA 1
ATOM 1448 C C . GLN A 1 181 ? -15.255 0.325 24.207 1.00 96.00 181 GLN A C 1
ATOM 1450 O O . GLN A 1 181 ? -14.067 0.015 24.161 1.00 96.00 181 GLN A O 1
ATOM 1455 N N . ALA A 1 182 ? -15.674 1.520 23.776 1.00 96.81 182 ALA A N 1
ATOM 1456 C CA . ALA A 1 182 ? -14.739 2.522 23.266 1.00 96.81 182 ALA A CA 1
ATOM 1457 C C . ALA A 1 182 ? -13.664 2.898 24.307 1.00 96.81 182 ALA A C 1
ATOM 1459 O O . ALA A 1 182 ? -12.495 3.033 23.948 1.00 96.81 182 ALA A O 1
ATOM 1460 N N . LEU A 1 183 ? -14.033 3.043 25.587 1.00 96.38 183 LEU A N 1
ATOM 1461 C CA . LEU A 1 183 ? -13.083 3.293 26.679 1.00 96.38 183 LEU A CA 1
ATOM 1462 C C . LEU A 1 183 ? -12.114 2.126 26.874 1.00 96.38 183 LEU A C 1
ATOM 1464 O O . LEU A 1 183 ? -10.918 2.371 27.016 1.00 96.38 183 LEU A O 1
ATOM 1468 N N . GLN A 1 184 ? -12.607 0.886 26.847 1.00 97.00 184 GLN A N 1
ATOM 1469 C CA . GLN A 1 184 ? -11.770 -0.312 26.970 1.00 97.00 184 GLN A CA 1
ATOM 1470 C C . GLN A 1 184 ? -10.720 -0.378 25.854 1.00 97.00 184 GLN A C 1
ATOM 1472 O O . GLN A 1 184 ? -9.542 -0.560 26.144 1.00 97.00 184 GLN A O 1
ATOM 1477 N N . ILE A 1 185 ? -11.114 -0.133 24.600 1.00 98.31 185 ILE A N 1
ATOM 1478 C CA . ILE A 1 185 ? -10.187 -0.101 23.456 1.00 98.31 185 ILE A CA 1
ATOM 1479 C C . ILE A 1 185 ? -9.117 0.988 23.626 1.00 98.31 185 ILE A C 1
ATOM 1481 O O . ILE A 1 185 ? -7.942 0.754 23.348 1.00 98.31 185 ILE A O 1
ATOM 1485 N N . VAL A 1 186 ? -9.492 2.187 24.089 1.00 98.06 186 VAL A N 1
ATOM 1486 C CA . VAL A 1 186 ? -8.517 3.268 24.329 1.00 98.06 186 VAL A CA 1
ATOM 1487 C C . VAL A 1 186 ? -7.582 2.926 25.489 1.00 98.06 186 VAL A C 1
ATOM 1489 O O . VAL A 1 186 ? -6.399 3.249 25.415 1.00 98.06 186 VAL A O 1
ATOM 1492 N N . GLN A 1 187 ? -8.082 2.269 26.538 1.00 97.94 187 GLN A N 1
ATOM 1493 C CA . GLN A 1 187 ? -7.253 1.823 27.656 1.00 97.94 187 GLN A CA 1
ATOM 1494 C C . GLN A 1 187 ? -6.230 0.777 27.200 1.00 97.94 187 GLN A C 1
ATOM 1496 O O . GLN A 1 187 ? -5.045 0.965 27.439 1.00 97.94 187 GLN A O 1
ATOM 1501 N N . GLN A 1 188 ? -6.660 -0.239 26.446 1.00 98.19 188 GLN A N 1
ATOM 1502 C CA . GLN A 1 188 ? -5.764 -1.245 25.864 1.00 98.19 188 GLN A CA 1
ATOM 1503 C C . GLN A 1 188 ? -4.655 -0.607 25.017 1.00 98.19 188 GLN A C 1
ATOM 1505 O O . GLN A 1 188 ? -3.491 -0.978 25.135 1.00 98.19 188 GLN A O 1
ATOM 1510 N N . ALA A 1 189 ? -4.992 0.400 24.204 1.00 98.12 189 ALA A N 1
ATOM 1511 C CA . ALA A 1 189 ? -4.008 1.126 23.404 1.00 98.12 189 ALA A CA 1
ATOM 1512 C C . ALA A 1 189 ? -2.965 1.864 24.263 1.00 98.12 189 ALA A C 1
ATOM 1514 O O . ALA A 1 189 ? -1.792 1.918 23.897 1.00 98.12 189 ALA A O 1
ATOM 1515 N N . LEU A 1 190 ? -3.389 2.458 25.385 1.00 97.81 190 LEU A N 1
ATOM 1516 C CA . LEU A 1 190 ? -2.500 3.146 26.325 1.00 97.81 190 LEU A CA 1
ATOM 1517 C C . LEU A 1 190 ? -1.616 2.165 27.101 1.00 97.81 190 LEU A C 1
ATOM 1519 O O . LEU A 1 190 ? -0.453 2.483 27.349 1.00 97.81 190 LEU A O 1
ATOM 1523 N N . ASP A 1 191 ? -2.145 0.998 27.460 1.00 97.81 191 ASP A N 1
ATOM 1524 C CA . ASP A 1 191 ? -1.401 -0.053 28.158 1.00 97.81 191 ASP A CA 1
ATOM 1525 C C . ASP A 1 191 ? -0.312 -0.636 27.243 1.00 97.81 191 ASP A C 1
ATOM 1527 O O . ASP A 1 191 ? 0.857 -0.673 27.628 1.00 97.81 191 ASP A O 1
ATOM 1531 N N . GLU A 1 192 ? -0.664 -0.962 25.994 1.00 97.94 192 GLU A N 1
ATOM 1532 C CA . GLU A 1 192 ? 0.278 -1.399 24.954 1.00 97.94 192 GLU A CA 1
ATOM 1533 C C . GLU A 1 192 ? 1.380 -0.352 24.722 1.00 97.94 192 GLU A C 1
ATOM 1535 O O . GLU A 1 192 ? 2.569 -0.667 24.698 1.00 97.94 192 GLU A O 1
ATOM 1540 N N . LEU A 1 193 ? 0.998 0.925 24.617 1.00 96.88 193 LEU A N 1
ATOM 1541 C CA . LEU A 1 193 ? 1.935 2.030 24.415 1.00 96.88 193 LEU A CA 1
ATOM 1542 C C . LEU A 1 193 ? 2.867 2.242 25.618 1.00 96.88 193 LEU A C 1
ATOM 1544 O O . LEU A 1 193 ? 4.036 2.594 25.444 1.00 96.88 193 LEU A O 1
ATOM 1548 N N . SER A 1 194 ? 2.353 2.041 26.831 1.00 96.69 194 SER A N 1
ATOM 1549 C CA . SER A 1 194 ? 3.126 2.131 28.073 1.00 96.69 194 SER A CA 1
ATOM 1550 C C . SER A 1 194 ? 4.123 0.981 28.188 1.00 96.69 194 SER A C 1
ATOM 1552 O O . SER A 1 194 ? 5.265 1.203 28.582 1.00 96.69 194 SER A O 1
ATOM 1554 N N . HIS A 1 195 ? 3.727 -0.228 27.789 1.00 96.75 195 HIS A N 1
ATOM 1555 C CA . HIS A 1 195 ? 4.637 -1.364 27.711 1.00 96.75 195 HIS A CA 1
ATOM 1556 C C . HIS A 1 195 ? 5.741 -1.118 26.673 1.00 96.75 195 HIS A C 1
ATOM 1558 O O . HIS A 1 195 ? 6.922 -1.224 26.997 1.00 96.75 195 HIS A O 1
ATOM 1564 N N . ALA A 1 196 ? 5.371 -0.678 25.467 1.00 96.31 196 ALA A N 1
ATOM 1565 C CA . ALA A 1 196 ? 6.299 -0.399 24.373 1.00 96.31 196 ALA A CA 1
ATOM 1566 C C . ALA A 1 196 ? 7.421 0.581 24.756 1.00 96.31 196 ALA A C 1
ATOM 1568 O O . ALA A 1 196 ? 8.578 0.376 24.388 1.00 96.31 196 ALA A O 1
ATOM 1569 N N . ILE A 1 197 ? 7.107 1.652 25.498 1.00 96.31 197 ILE A N 1
ATOM 1570 C CA . ILE A 1 197 ? 8.129 2.618 25.935 1.00 96.31 197 ILE A CA 1
ATOM 1571 C C . ILE A 1 197 ? 9.021 2.055 27.048 1.00 96.31 197 ILE A C 1
ATOM 1573 O O . ILE A 1 197 ? 10.200 2.393 27.100 1.00 96.31 197 ILE A O 1
ATOM 1577 N N . GLN A 1 198 ? 8.490 1.187 27.916 1.00 95.94 198 GLN A N 1
ATOM 1578 C CA . GLN A 1 198 ? 9.264 0.547 28.985 1.00 95.94 198 GLN A CA 1
ATOM 1579 C C . GLN A 1 198 ? 10.302 -0.432 28.431 1.00 95.94 198 GLN A C 1
ATOM 1581 O O . GLN A 1 198 ? 11.419 -0.477 28.938 1.00 95.94 198 GLN A O 1
ATOM 1586 N N . VAL A 1 199 ? 9.947 -1.185 27.386 1.00 96.06 199 VAL A N 1
ATOM 1587 C CA . VAL A 1 199 ? 10.849 -2.160 26.745 1.00 96.06 199 VAL A CA 1
ATOM 1588 C C . VAL A 1 199 ? 11.734 -1.550 25.652 1.00 96.06 199 VAL A C 1
ATOM 1590 O O . VAL A 1 199 ? 12.640 -2.213 25.160 1.00 96.06 199 VAL A O 1
ATOM 1593 N N . GLY A 1 200 ? 11.520 -0.278 25.298 1.00 94.75 200 GLY A N 1
ATOM 1594 C CA . GLY A 1 200 ? 12.338 0.445 24.318 1.00 94.75 200 GLY A CA 1
ATOM 1595 C C . GLY A 1 200 ? 11.940 0.240 22.851 1.00 94.75 200 GLY A C 1
ATOM 1596 O O . GLY A 1 200 ? 12.667 0.681 21.964 1.00 94.75 200 GLY A O 1
ATOM 1597 N N . ASP A 1 201 ? 10.775 -0.351 22.579 1.00 94.81 201 ASP A N 1
ATOM 1598 C CA . ASP A 1 201 ? 10.280 -0.632 21.221 1.00 94.81 201 ASP A CA 1
ATOM 1599 C C . ASP A 1 201 ? 9.705 0.602 20.508 1.00 94.81 201 ASP A C 1
ATOM 1601 O O . ASP A 1 201 ? 9.363 0.562 19.322 1.00 94.81 201 ASP A O 1
ATOM 1605 N N . ILE A 1 202 ? 9.567 1.721 21.220 1.00 94.94 202 ILE A N 1
ATOM 1606 C CA . ILE A 1 202 ? 9.090 2.982 20.658 1.00 94.94 202 ILE A CA 1
ATOM 1607 C C . ILE A 1 202 ? 9.946 4.156 21.123 1.00 94.94 202 ILE A C 1
ATOM 1609 O O . ILE A 1 202 ? 10.262 4.319 22.300 1.00 94.94 202 ILE A O 1
ATOM 1613 N N . ALA A 1 203 ? 10.289 5.033 20.180 1.00 95.12 203 ALA A N 1
ATOM 1614 C CA . ALA A 1 203 ? 11.016 6.253 20.490 1.00 95.12 203 ALA A CA 1
ATOM 1615 C C . ALA A 1 203 ? 10.136 7.260 21.273 1.00 95.12 203 ALA A C 1
ATOM 1617 O O . ALA A 1 203 ? 8.926 7.351 21.026 1.00 95.12 203 ALA A O 1
ATOM 1618 N N . PRO A 1 204 ? 10.725 8.110 22.141 1.00 94.69 204 PRO A N 1
ATOM 1619 C CA . PRO A 1 204 ? 9.970 9.067 22.959 1.00 94.69 204 PRO A CA 1
ATOM 1620 C C . PRO A 1 204 ? 9.095 10.055 22.169 1.00 94.69 204 PRO A C 1
ATOM 1622 O O . PRO A 1 204 ? 8.057 10.487 22.666 1.00 94.69 204 PRO A O 1
ATOM 1625 N N . GLY A 1 205 ? 9.500 10.428 20.949 1.00 95.12 205 GLY A N 1
ATOM 1626 C CA . GLY A 1 205 ? 8.741 11.339 20.083 1.00 95.12 205 GLY A CA 1
ATOM 1627 C C . GLY A 1 205 ? 7.386 10.754 19.656 1.00 95.12 205 GLY A C 1
ATOM 1628 O O . GLY A 1 205 ? 6.354 11.273 20.088 1.00 95.12 205 GLY A O 1
ATOM 1629 N N . PRO A 1 206 ? 7.372 9.656 18.870 1.00 94.25 206 PRO A N 1
ATOM 1630 C CA . PRO A 1 206 ? 6.146 8.942 18.505 1.00 94.25 206 PRO A CA 1
ATOM 1631 C C . PRO A 1 206 ? 5.286 8.551 19.710 1.00 94.25 206 PRO A C 1
ATOM 1633 O O . PRO A 1 206 ? 4.068 8.710 19.664 1.00 94.25 206 PRO A O 1
ATOM 1636 N N . TYR A 1 207 ? 5.909 8.118 20.812 1.00 95.75 207 TYR A N 1
ATOM 1637 C CA . TYR A 1 207 ? 5.204 7.811 22.056 1.00 95.75 207 TYR A CA 1
ATOM 1638 C C . TYR A 1 207 ? 4.347 8.986 22.548 1.00 95.75 207 TYR A C 1
ATOM 1640 O O . TYR A 1 207 ? 3.143 8.831 22.751 1.00 95.75 207 TYR A O 1
ATOM 1648 N N . ARG A 1 208 ? 4.935 10.184 22.690 1.00 96.44 208 ARG A N 1
ATOM 1649 C CA . ARG A 1 208 ? 4.214 11.376 23.173 1.00 96.44 208 ARG A CA 1
ATOM 1650 C C . ARG A 1 208 ? 3.054 11.752 22.255 1.00 96.44 208 ARG A C 1
ATOM 1652 O O . ARG A 1 208 ? 1.983 12.101 22.746 1.00 96.44 208 ARG A O 1
ATOM 1659 N N . GLU A 1 209 ? 3.254 11.673 20.940 1.00 95.56 209 GLU A N 1
ATOM 1660 C CA . GLU A 1 209 ? 2.221 12.007 19.955 1.00 95.56 209 GLU A CA 1
ATOM 1661 C C . GLU A 1 209 ? 1.019 11.054 20.044 1.00 95.56 209 GLU A C 1
ATOM 1663 O O . GLU A 1 209 ? -0.134 11.496 20.112 1.00 95.56 209 GLU A O 1
ATOM 1668 N N . ILE A 1 210 ? 1.287 9.746 20.069 1.00 96.19 210 ILE A N 1
ATOM 1669 C CA . ILE A 1 210 ? 0.253 8.708 20.130 1.00 96.19 210 ILE A CA 1
ATOM 1670 C C . ILE A 1 210 ? -0.468 8.778 21.480 1.00 96.19 210 ILE A C 1
ATOM 1672 O O . ILE A 1 210 ? -1.701 8.812 21.515 1.00 96.19 210 ILE A O 1
ATOM 1676 N N . LYS A 1 211 ? 0.277 8.912 22.584 1.00 96.94 211 LYS A N 1
ATOM 1677 C CA . LYS A 1 211 ? -0.295 9.021 23.929 1.00 96.94 211 LYS A CA 1
ATOM 1678 C C . LYS A 1 211 ? -1.232 10.221 24.044 1.00 96.94 211 LYS A C 1
ATOM 1680 O O . LYS A 1 211 ? -2.381 10.060 24.441 1.00 96.94 211 LYS A O 1
ATOM 1685 N N . ALA A 1 212 ? -0.798 11.404 23.606 1.00 96.69 212 ALA A N 1
ATOM 1686 C CA . ALA A 1 212 ? -1.616 12.616 23.662 1.00 96.69 212 ALA A CA 1
ATOM 1687 C C . ALA A 1 212 ? -2.921 12.498 22.853 1.00 96.69 212 ALA A C 1
ATOM 1689 O O . ALA A 1 212 ? -3.913 13.174 23.139 1.00 96.69 212 ALA A O 1
ATOM 1690 N N . ARG A 1 213 ? -2.945 11.672 21.802 1.00 95.56 213 ARG A N 1
ATOM 1691 C CA . ARG A 1 213 ? -4.159 11.395 21.023 1.00 95.56 213 ARG A CA 1
ATOM 1692 C C . ARG A 1 213 ? -5.144 10.527 21.805 1.00 95.56 213 ARG A C 1
ATOM 1694 O O . ARG A 1 213 ? -6.329 10.864 21.857 1.00 95.56 213 ARG A O 1
ATOM 1701 N N . PHE A 1 21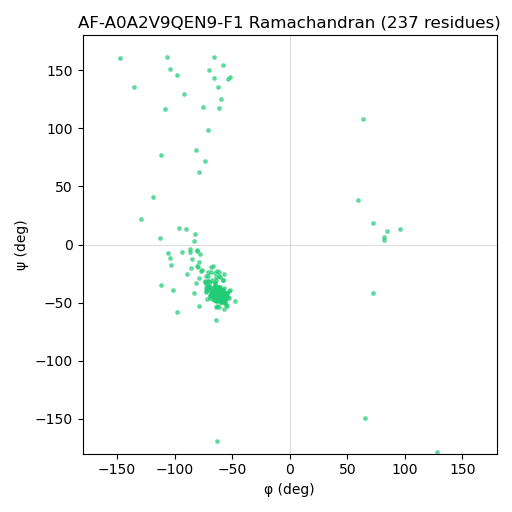4 ? -4.660 9.452 22.424 1.00 97.50 214 PHE A N 1
ATOM 1702 C CA . PHE A 1 214 ? -5.496 8.553 23.218 1.00 97.50 214 PHE A CA 1
ATOM 1703 C C . PHE A 1 214 ? -5.948 9.180 24.541 1.00 97.50 214 PHE A C 1
ATOM 1705 O O . PHE A 1 214 ? -7.126 9.059 24.864 1.00 97.50 214 PHE A O 1
ATOM 1712 N N . ASP A 1 215 ? -5.098 9.949 25.229 1.00 96.94 215 ASP A N 1
ATOM 1713 C CA . ASP A 1 215 ? -5.466 10.695 26.445 1.00 96.94 215 ASP A CA 1
ATOM 1714 C C . ASP A 1 215 ? -6.652 11.643 26.174 1.00 96.94 215 ASP A C 1
ATOM 1716 O O . ASP A 1 215 ? -7.682 11.585 26.850 1.00 96.94 215 ASP A O 1
ATOM 1720 N N . ARG A 1 216 ? -6.576 12.452 25.104 1.00 95.69 216 ARG A N 1
ATOM 1721 C CA . ARG A 1 216 ? -7.668 13.365 24.705 1.00 95.69 216 ARG A CA 1
ATOM 1722 C C . ARG A 1 216 ? -8.976 12.626 24.411 1.00 95.69 216 ARG A C 1
ATOM 1724 O O . ARG A 1 216 ? -10.062 13.113 24.736 1.00 95.69 216 ARG A O 1
ATOM 1731 N N . ARG A 1 217 ? -8.895 11.456 23.770 1.00 94.50 217 ARG A N 1
ATOM 1732 C CA . ARG A 1 217 ? -10.065 10.619 23.471 1.00 94.50 217 ARG A CA 1
ATOM 1733 C C . ARG A 1 217 ? -10.650 10.008 24.747 1.00 94.50 217 ARG A C 1
ATOM 1735 O O . ARG A 1 217 ? -11.866 10.061 24.924 1.00 94.50 217 ARG A O 1
ATOM 1742 N N . MET A 1 218 ? -9.802 9.506 25.641 1.00 94.75 218 MET A N 1
ATOM 1743 C CA . MET A 1 218 ? -10.172 8.959 26.948 1.00 94.75 218 MET A CA 1
ATOM 1744 C C . MET A 1 218 ? -10.934 9.997 27.784 1.00 94.75 218 MET A C 1
ATOM 1746 O O . MET A 1 218 ? -12.034 9.727 28.265 1.00 94.75 218 MET A O 1
ATOM 1750 N N . GLU A 1 219 ? -10.412 11.221 27.896 1.00 93.62 219 GLU A N 1
ATOM 1751 C CA . GLU A 1 219 ? -11.078 12.320 28.607 1.00 93.62 219 GLU A CA 1
ATOM 1752 C C . GLU A 1 219 ? -12.441 12.683 28.008 1.00 93.62 219 GLU A C 1
ATOM 1754 O O . GLU A 1 219 ? -13.396 12.978 28.735 1.00 93.62 219 GLU A O 1
ATOM 1759 N N . ARG A 1 220 ? -12.554 12.692 26.673 1.00 92.00 220 ARG A N 1
ATOM 1760 C CA . ARG A 1 220 ? -13.828 12.949 25.987 1.00 92.00 220 ARG A CA 1
ATOM 1761 C C . ARG A 1 220 ? -14.853 11.859 26.301 1.00 92.00 220 ARG A C 1
ATOM 1763 O O . ARG A 1 220 ? -15.991 12.183 26.640 1.00 92.00 220 ARG A O 1
ATOM 1770 N N . LEU A 1 221 ? -14.454 10.591 26.210 1.00 91.56 221 LEU A N 1
ATOM 1771 C CA . LEU A 1 221 ? -15.321 9.444 26.473 1.00 91.56 221 LEU A CA 1
ATOM 1772 C C . LEU A 1 221 ? -15.771 9.391 27.941 1.00 91.56 221 LEU A C 1
ATOM 1774 O O . LEU A 1 221 ? -16.962 9.234 28.200 1.00 91.56 221 LEU A O 1
ATOM 1778 N N . LYS A 1 222 ? -14.867 9.634 28.901 1.00 89.81 222 LYS A N 1
ATOM 1779 C CA . LYS A 1 222 ? -15.205 9.704 30.337 1.00 89.81 222 LYS A CA 1
ATOM 1780 C C . LYS A 1 222 ? -16.237 10.792 30.633 1.00 89.81 222 LYS A C 1
ATOM 1782 O O . LYS A 1 222 ? -17.215 10.538 31.332 1.00 89.81 222 LYS A O 1
ATOM 1787 N N . ARG A 1 223 ? -16.086 11.986 30.045 1.00 87.25 223 ARG A N 1
ATOM 1788 C CA . ARG A 1 223 ? -17.086 13.065 30.172 1.00 87.25 223 ARG A CA 1
ATOM 1789 C C . ARG A 1 223 ? -18.442 12.673 29.587 1.00 87.25 223 ARG A C 1
ATOM 1791 O O . ARG A 1 223 ? -19.475 13.027 30.152 1.00 87.25 223 ARG A O 1
ATOM 1798 N N . LYS A 1 224 ? -18.450 11.947 28.468 1.00 78.25 224 LYS A N 1
ATOM 1799 C CA . LYS A 1 224 ? -19.678 11.467 27.826 1.00 78.25 224 LYS A CA 1
ATOM 1800 C C . LYS A 1 224 ? -20.374 10.376 28.647 1.00 78.25 224 LYS A C 1
ATOM 1802 O O . LYS A 1 224 ? -21.594 10.414 28.700 1.00 78.25 224 LYS A O 1
ATOM 1807 N N . ASN A 1 225 ? -19.632 9.496 29.327 1.00 72.56 225 ASN A N 1
ATOM 1808 C CA . ASN A 1 225 ? -20.183 8.463 30.222 1.00 72.56 225 ASN A CA 1
ATOM 1809 C C . ASN A 1 225 ? -20.599 8.983 31.605 1.00 72.56 225 ASN A C 1
ATOM 1811 O O . ASN A 1 225 ? -21.545 8.463 32.187 1.00 72.56 225 ASN A O 1
ATOM 1815 N N . GLY A 1 226 ? -19.963 10.037 32.122 1.00 61.75 226 GLY A N 1
ATOM 1816 C CA . GLY A 1 226 ? -20.372 10.662 33.388 1.00 61.75 226 GLY A CA 1
ATOM 1817 C C . GLY A 1 226 ? -21.675 11.474 33.299 1.00 61.75 226 GLY A C 1
ATOM 1818 O O . GLY A 1 226 ? -22.399 11.601 34.283 1.00 61.75 226 GLY A O 1
ATOM 1819 N N . ARG A 1 227 ? -22.014 12.005 32.116 1.00 56.66 227 ARG A N 1
ATOM 1820 C CA . ARG A 1 227 ? -23.251 12.778 31.877 1.00 56.66 227 ARG A CA 1
ATOM 1821 C C . ARG A 1 227 ? -24.566 11.977 32.001 1.00 56.66 227 ARG A C 1
ATOM 1823 O O . ARG A 1 227 ? -25.480 12.512 32.623 1.00 56.66 227 ARG A O 1
ATOM 1830 N N . PRO A 1 228 ? -24.712 10.744 31.473 1.00 53.56 228 PRO A N 1
ATOM 1831 C CA . PRO A 1 228 ? -25.943 9.966 31.636 1.00 53.56 228 PRO A CA 1
ATOM 1832 C C . PRO A 1 228 ? -26.189 9.518 33.086 1.00 53.56 228 PRO A C 1
ATOM 1834 O O . PRO A 1 228 ? -27.341 9.459 33.507 1.00 53.56 228 PRO A O 1
ATOM 1837 N N . LEU A 1 229 ? -25.137 9.281 33.882 1.00 48.16 229 LEU A N 1
ATOM 1838 C CA . LEU A 1 229 ? -25.272 8.955 35.311 1.00 48.16 229 LEU A CA 1
ATOM 1839 C C . LEU A 1 229 ? -25.828 10.131 36.129 1.00 48.16 229 LEU A C 1
ATOM 1841 O O . LEU A 1 229 ? -26.732 9.938 36.938 1.00 48.16 229 LEU A O 1
ATOM 1845 N N . LEU A 1 230 ? -25.347 11.354 35.885 1.00 49.94 230 LEU A N 1
ATOM 1846 C CA . LEU A 1 230 ? -25.850 12.553 36.567 1.00 49.94 230 LEU A CA 1
ATOM 1847 C C . LEU A 1 230 ? -27.284 12.911 36.150 1.00 49.94 230 LEU A C 1
ATOM 1849 O O . LEU A 1 230 ? -28.081 13.294 37.001 1.00 49.94 230 LEU A O 1
ATOM 1853 N N . ALA A 1 231 ? -27.636 12.734 34.872 1.00 49.88 231 ALA A N 1
ATOM 1854 C CA . ALA A 1 231 ? -29.000 12.962 34.397 1.00 49.88 231 ALA A CA 1
ATOM 1855 C C . ALA A 1 231 ? -30.005 12.009 35.070 1.00 49.88 231 ALA A C 1
ATOM 1857 O O . ALA A 1 231 ? -31.027 12.473 35.569 1.00 49.88 231 ALA A O 1
ATOM 1858 N N . ASN A 1 232 ? -29.677 10.714 35.171 1.00 48.94 232 ASN A N 1
ATOM 1859 C CA . ASN A 1 232 ? -30.530 9.703 35.810 1.00 48.94 232 ASN A CA 1
ATOM 1860 C C . ASN A 1 232 ? -30.639 9.862 37.339 1.00 48.94 232 ASN A C 1
ATOM 1862 O O . ASN A 1 232 ? -31.681 9.553 37.917 1.00 48.94 232 ASN A O 1
ATOM 1866 N N . LEU A 1 233 ? -29.587 10.349 38.009 1.00 51.34 233 LEU A N 1
ATOM 1867 C CA . LEU A 1 233 ? -29.632 10.655 39.445 1.00 51.34 233 LEU A CA 1
ATOM 1868 C C . LEU A 1 233 ? -30.495 11.890 39.740 1.00 51.34 233 LEU A C 1
ATOM 1870 O O . LEU A 1 233 ? -31.222 11.897 40.729 1.00 51.34 233 LEU A O 1
ATOM 1874 N N . MET A 1 234 ? -30.482 12.899 38.863 1.00 51.47 234 MET A N 1
ATOM 1875 C CA . MET A 1 234 ? -31.343 14.075 39.013 1.00 51.47 234 MET A CA 1
ATOM 1876 C C . MET A 1 234 ? -32.822 13.777 38.739 1.00 51.47 234 MET A C 1
ATOM 1878 O O . MET A 1 234 ? -33.673 14.354 39.406 1.00 51.47 234 MET A O 1
ATOM 1882 N N . THR A 1 235 ? -33.151 12.838 37.842 1.00 51.28 235 THR A N 1
ATOM 1883 C CA . THR A 1 235 ? -34.555 12.430 37.621 1.00 51.28 235 THR A CA 1
ATOM 1884 C C . THR A 1 235 ? -35.121 11.619 38.789 1.00 51.28 235 THR A C 1
ATOM 1886 O O . THR A 1 235 ? -36.307 11.713 39.077 1.00 51.28 235 THR A O 1
ATOM 1889 N N . ARG A 1 236 ? -34.283 10.839 39.488 1.00 51.12 236 ARG A N 1
ATOM 1890 C CA . ARG A 1 236 ? -34.688 10.067 40.679 1.00 51.12 236 ARG A CA 1
ATOM 1891 C C . ARG A 1 236 ? -34.759 10.887 41.967 1.00 51.12 236 ARG A C 1
ATOM 1893 O O . ARG A 1 236 ? -35.381 10.435 42.912 1.00 51.12 236 ARG A O 1
ATOM 1900 N N . ALA A 1 237 ? -34.125 12.057 42.019 1.00 50.38 237 ALA A N 1
ATOM 1901 C CA . ALA A 1 237 ? -34.206 12.969 43.163 1.00 50.38 237 ALA A CA 1
ATOM 1902 C C . ALA A 1 237 ? -35.408 13.937 43.086 1.00 50.38 237 ALA A C 1
ATOM 1904 O O . ALA A 1 237 ? -35.614 14.725 44.005 1.00 50.38 237 ALA A O 1
ATOM 1905 N N . GLN A 1 238 ? -36.170 13.906 41.986 1.00 48.06 238 GLN A N 1
ATOM 1906 C CA . GLN A 1 238 ? -37.359 14.737 41.741 1.00 48.06 238 GLN A CA 1
ATOM 1907 C C . GLN A 1 238 ? -38.671 13.928 41.697 1.00 48.06 238 GLN A C 1
ATOM 1909 O O . GLN A 1 238 ? -39.717 14.497 41.391 1.00 48.06 238 GLN A O 1
ATOM 1914 N N . ALA A 1 239 ? -38.612 12.625 41.990 1.00 43.31 239 ALA A N 1
ATOM 1915 C CA . ALA A 1 239 ? -39.752 11.719 42.132 1.00 43.31 239 ALA A CA 1
ATOM 1916 C C . ALA A 1 239 ? -39.804 11.198 43.571 1.00 43.31 239 ALA A C 1
ATOM 1918 O O . ALA A 1 239 ? -40.929 11.033 44.087 1.00 43.31 239 ALA A O 1
#

Mean predicted aligned error: 7.02 Å

Sequence (239 aa):
DFLHPARNLWRLRLGSVRLSELERHVLGWDRGADLLSGMIPQIYFDYVRGGPPEGLVPVLNHNQMDLRGLAALSTRILSLLSDAENLGQDALEVFGVSRICEKRGEHTRARNLYEKSIASFLPSETDRVARRSLARLAKRQGDFDVACELWKTALGNSRHGYDAYEQLAMYYEHKAREPEQALQIVQQALDELSHAIQVGDIAPGPYREIKARFDRRMERLKRKNGRPLLANLMTRAQA

Nearest PDB structures (foldseek):
  8a61-assembly1_D  TM=6.094E-01  e=3.876E-02  Saccharomyces cerevisiae
  6voa-assembly1_F  TM=4.615E-01  e=1.873E-02  Bos taurus
  3u4t-assembly2_B  TM=4.707E-01  e=4.648E-02  Cytophaga hutchinsonii ATCC 33406
  8hmd-assembly1_C  TM=3.536E-01  e=5.327E-02  Tetrahymena thermophila
  7n61-assembly1_1E  TM=3.447E-01  e=2.281E-01  Chlamydomonas reinhardtii